Protein AF-0000000079758401 (afdb_homodimer)

Structure (mmCIF, N/CA/C/O backbone):
data_AF-0000000079758401-model_v1
#
loop_
_entity.id
_entity.type
_entity.pdbx_description
1 polymer 'Uncharacterized protein'
#
loop_
_atom_site.group_PDB
_atom_site.id
_atom_site.type_symbol
_atom_site.label_atom_id
_atom_site.label_alt_id
_atom_site.label_comp_id
_atom_site.label_asym_id
_atom_site.label_entity_id
_atom_site.label_seq_id
_atom_site.pdbx_PDB_ins_code
_atom_site.Cartn_x
_atom_site.Cartn_y
_atom_site.Cartn_z
_atom_site.occupancy
_atom_site.B_iso_or_equiv
_atom_site.auth_seq_id
_atom_site.auth_comp_id
_atom_site.auth_asym_id
_atom_site.auth_atom_id
_atom_site.pdbx_PDB_model_num
ATOM 1 N N . MET A 1 1 ? -36.562 -10.758 30.516 1 24.5 1 MET A N 1
ATOM 2 C CA . MET A 1 1 ? -36.188 -9.68 29.594 1 24.5 1 MET A CA 1
ATOM 3 C C . MET A 1 1 ? -34.719 -9.781 29.203 1 24.5 1 MET A C 1
ATOM 5 O O . MET A 1 1 ? -33.844 -9.688 30.047 1 24.5 1 MET A O 1
ATOM 9 N N . ALA A 1 2 ? -34.406 -10.742 28.25 1 34.47 2 ALA A N 1
ATOM 10 C CA . ALA A 1 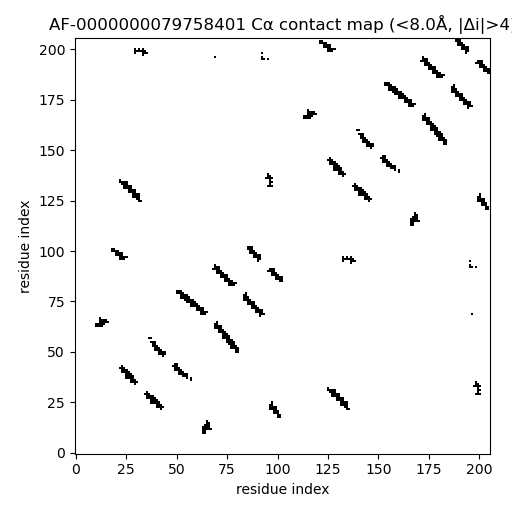2 ? -33.062 -11.078 27.781 1 34.47 2 ALA A CA 1
ATOM 11 C C . ALA A 1 2 ? -32.375 -9.859 27.172 1 34.47 2 ALA A C 1
ATOM 13 O O . ALA A 1 2 ? -32.875 -9.258 26.234 1 34.47 2 ALA A O 1
ATOM 14 N N . PHE A 1 3 ? -31.812 -8.977 28 1 30.03 3 PHE A N 1
ATOM 15 C CA . PHE A 1 3 ? -31.047 -7.832 27.531 1 30.03 3 PHE A CA 1
ATOM 16 C C . PHE A 1 3 ? -29.953 -8.273 26.562 1 30.03 3 PHE A C 1
ATOM 18 O O . PHE A 1 3 ? -29.188 -9.188 26.859 1 30.03 3 PHE A O 1
ATOM 25 N N . GLY A 1 4 ? -30.25 -8.484 25.281 1 31.89 4 GLY A N 1
ATOM 26 C CA . GLY A 1 4 ? -29.281 -8.648 24.203 1 31.89 4 GLY A CA 1
ATOM 27 C C . GLY A 1 4 ? -28.188 -7.602 24.234 1 31.89 4 GLY A C 1
ATOM 28 O O . GLY A 1 4 ? -28.438 -6.414 24.047 1 31.89 4 GLY A O 1
ATOM 29 N N . VAL A 1 5 ? -27.375 -7.633 25.203 1 35 5 VAL A N 1
ATOM 30 C CA . VAL A 1 5 ? -26.188 -6.801 25.078 1 35 5 VAL A CA 1
ATOM 31 C C . VAL A 1 5 ? -25.656 -6.855 23.656 1 35 5 VAL A C 1
ATOM 33 O O . VAL A 1 5 ? -25.312 -7.93 23.141 1 35 5 VAL A O 1
ATOM 36 N N . GLY A 1 6 ? -26.266 -6.16 22.766 1 35.69 6 GLY A N 1
ATOM 37 C CA . GLY A 1 6 ? -25.672 -5.996 21.453 1 35.69 6 GLY A CA 1
ATOM 38 C C . GLY A 1 6 ? -24.156 -5.82 21.484 1 35.69 6 GLY A C 1
ATOM 39 O O . GLY A 1 6 ? -23.656 -4.938 22.188 1 35.69 6 GLY A O 1
ATOM 40 N N . VAL A 1 7 ? -23.422 -6.852 21.719 1 36.19 7 VAL A N 1
ATOM 41 C CA . VAL A 1 7 ? -22 -6.684 21.422 1 36.19 7 VAL A CA 1
ATOM 42 C C . VAL A 1 7 ? -21.812 -5.754 20.234 1 36.19 7 VAL A C 1
ATOM 44 O O . VAL A 1 7 ? -22.188 -6.105 19.109 1 36.19 7 VAL A O 1
ATOM 47 N N . ASN A 1 8 ? -22.125 -4.504 20.203 1 38.03 8 ASN A N 1
ATOM 48 C CA . ASN A 1 8 ? -21.719 -3.547 19.188 1 38.03 8 ASN A CA 1
ATOM 49 C C . ASN A 1 8 ? -20.281 -3.764 18.734 1 38.03 8 ASN A C 1
ATOM 51 O O . ASN A 1 8 ? -19.344 -3.422 19.469 1 38.03 8 ASN A O 1
ATOM 55 N N . THR A 1 9 ? -19.812 -4.801 18.406 1 43.19 9 THR A N 1
ATOM 56 C CA . THR A 1 9 ? -18.516 -4.984 17.75 1 43.19 9 THR A CA 1
ATOM 57 C C . THR A 1 9 ? -18.25 -3.861 16.75 1 43.19 9 THR A C 1
ATOM 59 O O . THR A 1 9 ? -18.219 -4.094 15.539 1 43.19 9 THR A O 1
ATOM 62 N N . GLY A 1 10 ? -19.078 -2.795 16.797 1 47.72 10 GLY A N 1
ATOM 63 C CA . GLY A 1 10 ? -18.844 -1.726 15.844 1 47.72 10 GLY A CA 1
ATOM 64 C C . GLY A 1 10 ? -17.359 -1.4 15.672 1 47.72 10 GLY A C 1
ATOM 65 O O . GLY A 1 10 ? -16.625 -1.295 16.656 1 47.72 10 GLY A O 1
ATOM 66 N N . LYS A 1 11 ? -16.812 -1.867 14.594 1 62.38 11 LYS A N 1
ATOM 67 C CA . LYS A 1 11 ? -15.461 -1.408 14.273 1 62.38 11 LYS A CA 1
ATOM 68 C C . LYS A 1 11 ? -15.227 0.006 14.797 1 62.38 11 LYS A C 1
ATOM 70 O O . LYS A 1 11 ? -16.141 0.836 14.789 1 62.38 11 LYS A O 1
ATOM 75 N N . ALA A 1 12 ? -14.391 0.251 15.75 1 77.06 12 ALA A N 1
ATOM 76 C CA . ALA A 1 12 ? -14.008 1.565 16.266 1 77.06 12 ALA A CA 1
ATOM 77 C C . ALA A 1 12 ? -14.047 2.617 15.156 1 77.06 12 ALA A C 1
ATOM 79 O O . ALA A 1 12 ? -13.688 2.334 14.016 1 77.06 12 ALA A O 1
ATOM 80 N N . ASP A 1 13 ? -14.859 3.654 15.367 1 89.44 13 ASP A N 1
ATOM 81 C CA . ASP A 1 13 ? -14.898 4.789 14.445 1 89.44 13 ASP A CA 1
ATOM 82 C C . ASP A 1 13 ? -14.234 6.02 15.062 1 89.44 13 ASP A C 1
ATOM 84 O O . ASP A 1 13 ? -14.625 6.457 16.156 1 89.44 13 ASP A O 1
ATOM 88 N N . GLY A 1 14 ? -13.188 6.539 14.492 1 91.12 14 GLY A N 1
ATOM 89 C CA . GLY A 1 14 ? -12.398 7.672 14.961 1 91.12 14 GLY A CA 1
ATOM 90 C C . GLY A 1 14 ? -13.078 9.008 14.719 1 91.12 14 GLY A C 1
ATOM 91 O O . GLY A 1 14 ? -12.578 10.047 15.148 1 91.12 14 GLY A O 1
ATOM 92 N N . GLY A 1 15 ? -14.211 8.961 14 1 93.19 15 GLY A N 1
ATOM 93 C CA . GLY A 1 15 ? -14.922 10.195 13.711 1 93.19 15 GLY A CA 1
ATOM 94 C C . GLY A 1 15 ? -14.234 11.055 12.672 1 93.19 15 GLY A C 1
ATOM 95 O O . GLY A 1 15 ? -13.633 10.539 11.727 1 93.19 15 GLY A O 1
ATOM 96 N N . LYS A 1 16 ? -14.508 12.352 12.789 1 92.31 16 LYS A N 1
ATOM 97 C CA . LYS A 1 16 ? -13.922 13.289 11.836 1 92.31 16 LYS A CA 1
ATOM 98 C C . LYS A 1 16 ? -12.438 13.5 12.102 1 92.31 16 LYS A C 1
ATOM 100 O O . LYS A 1 16 ? -12.023 13.68 13.25 1 92.31 16 LYS A O 1
ATOM 105 N N . ILE A 1 17 ? -11.688 13.438 11.102 1 93.19 17 ILE A N 1
ATOM 106 C CA . ILE A 1 17 ? -10.266 13.734 11.219 1 93.19 17 ILE A CA 1
ATOM 107 C C . ILE A 1 17 ? -10.055 15.234 11.352 1 93.19 17 ILE A C 1
ATOM 109 O O . ILE A 1 17 ? -10.531 16.016 10.523 1 93.19 17 ILE A O 1
ATOM 113 N N . LYS A 1 18 ? -9.352 15.516 12.398 1 93.25 18 LYS A N 1
ATOM 114 C CA . LYS A 1 18 ? -9.062 16.938 12.594 1 93.25 18 LYS A CA 1
ATOM 115 C C . LYS A 1 18 ? -7.891 17.391 11.727 1 93.25 18 LYS A C 1
ATOM 117 O O . LYS A 1 18 ? -6.879 16.688 11.633 1 93.25 18 LYS A O 1
ATOM 122 N N . GLY A 1 19 ? -8.078 18.547 11 1 93.31 19 GLY A N 1
ATOM 123 C CA . GLY A 1 19 ? -7.016 19.094 10.172 1 93.31 19 GLY A CA 1
ATOM 124 C C . GLY A 1 19 ? -7.238 18.891 8.688 1 93.31 19 GLY A C 1
ATOM 125 O O . GLY A 1 19 ? -8.062 18.062 8.289 1 93.31 19 GLY A O 1
ATOM 126 N N . ARG A 1 20 ? -6.566 19.672 7.93 1 93.88 20 ARG A N 1
ATOM 127 C CA . ARG A 1 20 ? -6.672 19.562 6.477 1 93.88 20 ARG A CA 1
ATOM 128 C C . ARG A 1 20 ? -5.855 18.391 5.953 1 93.88 20 ARG A C 1
ATOM 130 O O . ARG A 1 20 ? -4.66 18.281 6.234 1 93.88 20 ARG A O 1
ATOM 137 N N . GLN A 1 21 ? -6.504 17.578 5.191 1 95.94 21 GLN A N 1
ATOM 138 C CA . GLN A 1 21 ? -5.82 16.438 4.59 1 95.94 21 GLN A CA 1
ATOM 139 C C . GLN A 1 21 ? -5.309 16.781 3.191 1 95.94 21 GLN A C 1
ATOM 141 O O . GLN A 1 21 ? -6.031 17.375 2.389 1 95.94 21 GLN A O 1
ATOM 146 N N . GLU A 1 22 ? -4.125 16.438 2.973 1 97.19 22 GLU A N 1
ATOM 147 C CA . GLU A 1 22 ? -3.531 16.641 1.654 1 97.19 22 GLU A CA 1
ATOM 148 C C . GLU A 1 22 ? -3.082 15.312 1.043 1 97.19 22 GLU A C 1
ATOM 150 O O . GLU A 1 22 ? -2.395 14.523 1.695 1 97.19 22 GLU A O 1
ATOM 155 N N . ALA A 1 23 ? -3.508 15.141 -0.241 1 97.69 23 ALA A N 1
ATOM 156 C CA . ALA A 1 23 ? -3.076 13.93 -0.938 1 97.69 23 ALA A CA 1
ATOM 157 C C . ALA A 1 23 ? -1.568 13.938 -1.17 1 97.69 23 ALA A C 1
ATOM 159 O O . ALA A 1 23 ? -1 14.961 -1.559 1 97.69 23 ALA A O 1
ATOM 160 N N . VAL A 1 24 ? -0.941 12.82 -0.973 1 98.62 24 VAL A N 1
ATOM 161 C CA . VAL A 1 24 ? 0.505 12.727 -1.147 1 98.62 24 VAL A CA 1
ATOM 162 C C . VAL A 1 24 ? 0.858 11.414 -1.845 1 98.62 24 VAL A C 1
ATOM 164 O O . VAL A 1 24 ? 0.05 10.484 -1.877 1 98.62 24 VAL A O 1
ATOM 167 N N . ALA A 1 25 ? 2.018 11.406 -2.49 1 98.69 25 ALA A N 1
ATOM 168 C CA . ALA A 1 25 ? 2.605 10.148 -2.943 1 98.69 25 ALA A CA 1
ATOM 169 C C . ALA A 1 25 ? 3.42 9.492 -1.83 1 98.69 25 ALA A C 1
ATOM 171 O O . ALA A 1 25 ? 4.031 10.18 -1.011 1 98.69 25 ALA A O 1
ATOM 172 N N . CYS A 1 26 ? 3.42 8.234 -1.812 1 98.81 26 CYS A N 1
ATOM 173 C CA . CYS A 1 26 ? 4.066 7.551 -0.697 1 98.81 26 CYS A CA 1
ATOM 174 C C . CYS A 1 26 ? 4.664 6.223 -1.144 1 98.81 26 CYS A C 1
ATOM 176 O O . CYS A 1 26 ? 3.988 5.422 -1.791 1 98.81 26 CYS A O 1
ATOM 178 N N . GLY A 1 27 ? 5.957 6.066 -0.906 1 98.44 27 GLY A N 1
ATOM 179 C CA . GLY A 1 27 ? 6.57 4.75 -0.966 1 98.44 27 GLY A CA 1
ATOM 180 C C . GLY A 1 27 ? 6.398 3.951 0.312 1 98.44 27 GLY A C 1
ATOM 181 O O . GLY A 1 27 ? 6.688 4.449 1.403 1 98.44 27 GLY A O 1
ATOM 182 N N . CYS A 1 28 ? 5.973 2.719 0.157 1 97.81 28 CYS A N 1
ATOM 183 C CA . CYS A 1 28 ? 5.684 1.894 1.326 1 97.81 28 CYS A CA 1
ATOM 184 C C . CYS A 1 28 ? 6.258 0.492 1.158 1 97.81 28 CYS A C 1
ATOM 186 O O . CYS A 1 28 ? 6.5 0.045 0.035 1 97.81 28 CYS A O 1
ATOM 188 N N . TRP A 1 29 ? 6.434 -0.072 2.312 1 98.06 29 TRP A N 1
ATOM 189 C CA . TRP A 1 29 ? 6.73 -1.499 2.395 1 98.06 29 TRP A CA 1
ATOM 190 C C . TRP A 1 29 ? 5.609 -2.246 3.111 1 98.06 29 TRP A C 1
ATOM 192 O O . TRP A 1 29 ? 5.227 -1.883 4.223 1 98.06 29 TRP A O 1
ATOM 202 N N . PHE A 1 30 ? 5.082 -3.236 2.451 1 97.75 30 PHE A N 1
ATOM 203 C CA . PHE A 1 30 ? 4.113 -4.156 3.037 1 97.75 30 PHE A CA 1
ATOM 204 C C . PHE A 1 30 ? 4.777 -5.48 3.396 1 97.75 30 PHE A C 1
ATOM 206 O O . PHE A 1 30 ? 5.336 -6.156 2.529 1 97.75 30 PHE A O 1
ATOM 213 N N . THR A 1 31 ? 4.625 -5.832 4.637 1 96.94 31 THR A N 1
ATOM 214 C CA . THR A 1 31 ? 5.156 -7.133 5.023 1 96.94 31 THR A CA 1
ATOM 215 C C . THR A 1 31 ? 4.199 -8.25 4.629 1 96.94 31 THR A C 1
ATOM 217 O O . THR A 1 31 ? 3.027 -8 4.344 1 96.94 31 THR A O 1
ATOM 220 N N . SER A 1 32 ? 4.68 -9.43 4.656 1 95.25 32 SER A N 1
ATOM 221 C CA . SER A 1 32 ? 3.838 -10.57 4.312 1 95.25 32 SER A CA 1
ATOM 222 C C . SER A 1 32 ? 2.725 -10.766 5.336 1 95.25 32 SER A C 1
ATOM 224 O O . SER A 1 32 ? 1.726 -11.438 5.059 1 95.25 32 SER A O 1
ATOM 226 N N . GLN A 1 33 ? 2.902 -10.18 6.477 1 91.5 33 GLN A N 1
ATOM 227 C CA . GLN A 1 33 ? 1.919 -10.336 7.543 1 91.5 33 GLN A CA 1
ATOM 228 C C . GLN A 1 33 ? 0.921 -9.188 7.547 1 91.5 33 GLN A C 1
ATOM 230 O O . GLN A 1 33 ? 0.046 -9.117 8.414 1 91.5 33 GLN A O 1
ATOM 235 N N . GLY A 1 34 ? 1.091 -8.289 6.703 1 89.12 34 GLY A N 1
ATOM 236 C CA . GLY A 1 34 ? 0.07 -7.262 6.562 1 89.12 34 GLY A CA 1
ATOM 237 C C . GLY A 1 34 ? 0.435 -5.961 7.25 1 89.12 34 GLY A C 1
ATOM 238 O O . GLY A 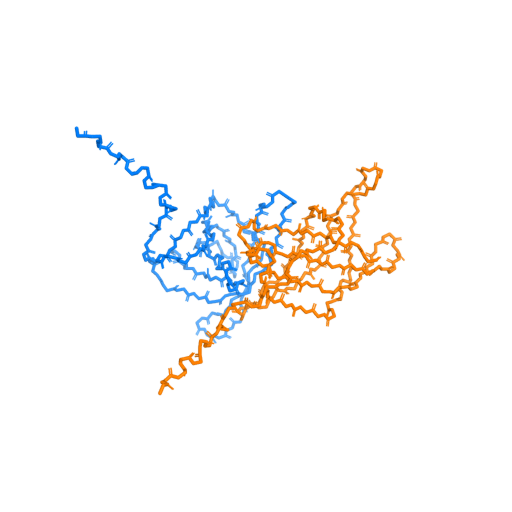1 34 ? -0.414 -5.082 7.418 1 89.12 34 GLY A O 1
ATOM 239 N N . ASN A 1 35 ? 1.733 -5.855 7.723 1 91 35 ASN A N 1
ATOM 240 C CA . ASN A 1 35 ? 2.193 -4.574 8.25 1 91 35 ASN A CA 1
ATOM 241 C C . ASN A 1 35 ? 2.635 -3.635 7.125 1 91 35 ASN A C 1
ATOM 243 O O . ASN A 1 35 ? 3.268 -4.066 6.164 1 91 35 ASN A O 1
ATOM 247 N N . THR A 1 36 ? 2.23 -2.42 7.242 1 94.44 36 THR A N 1
ATOM 248 C CA . THR A 1 36 ? 2.566 -1.388 6.27 1 94.44 36 THR A CA 1
ATOM 249 C C . THR A 1 36 ? 3.506 -0.353 6.883 1 94.44 36 THR A C 1
ATOM 251 O O . THR A 1 36 ? 3.232 0.183 7.957 1 94.44 36 THR A O 1
ATOM 254 N N . LEU A 1 37 ? 4.523 -0.07 6.184 1 96.06 37 LEU A N 1
ATOM 255 C CA . LEU A 1 37 ? 5.527 0.882 6.641 1 96.06 37 LEU A CA 1
ATOM 256 C C . LEU A 1 37 ? 5.777 1.96 5.59 1 96.06 37 LEU A C 1
ATOM 258 O O . LEU A 1 37 ? 6.445 1.711 4.586 1 96.06 37 LEU A O 1
ATOM 262 N N . PRO A 1 38 ? 5.238 3.127 5.883 1 98.25 38 PRO A N 1
ATOM 263 C CA . PRO A 1 38 ? 5.629 4.227 4.996 1 98.25 38 PRO A CA 1
ATOM 264 C C . PRO A 1 38 ? 7.129 4.508 5.027 1 98.25 38 PRO A C 1
ATOM 266 O O . PRO A 1 38 ? 7.734 4.523 6.102 1 98.25 38 PRO A O 1
ATOM 269 N N . LYS A 1 39 ? 7.695 4.746 3.865 1 98.12 39 LYS A N 1
ATOM 270 C CA . LYS A 1 39 ? 9.148 4.879 3.799 1 98.12 39 LYS A CA 1
ATOM 271 C C . LYS A 1 39 ? 9.547 6.262 3.293 1 98.12 39 LYS A C 1
ATOM 273 O O . LYS A 1 39 ? 10.586 6.797 3.688 1 98.12 39 LYS A O 1
ATOM 278 N N . TYR A 1 40 ? 8.797 6.797 2.389 1 98.75 40 TYR A N 1
ATOM 279 C CA . TYR A 1 40 ? 9.109 8.062 1.726 1 98.75 40 TYR A CA 1
ATOM 280 C C . TYR A 1 40 ? 7.84 8.719 1.194 1 98.75 40 TYR A C 1
ATOM 282 O O . TYR A 1 40 ? 6.965 8.047 0.649 1 98.75 40 TYR A O 1
ATOM 290 N N . ILE A 1 41 ? 7.773 10.062 1.352 1 98.81 41 ILE A N 1
ATOM 291 C CA . ILE A 1 41 ? 6.59 10.797 0.91 1 98.81 41 ILE A CA 1
ATOM 292 C C . ILE A 1 41 ? 7.008 11.953 0.01 1 98.81 41 ILE A C 1
ATOM 294 O O . ILE A 1 41 ? 7.996 12.641 0.285 1 98.81 41 ILE A O 1
ATOM 298 N N . LYS A 1 42 ? 6.289 12.141 -1.037 1 98.69 42 LYS A N 1
ATOM 299 C CA . LYS A 1 42 ? 6.367 13.367 -1.829 1 98.69 42 LYS A CA 1
ATOM 300 C C . LYS A 1 42 ? 5.086 14.188 -1.699 1 98.69 42 LYS A C 1
ATOM 302 O O . LYS A 1 42 ? 3.984 13.641 -1.811 1 98.69 42 LYS A O 1
ATOM 307 N N . TYR A 1 43 ? 5.293 15.414 -1.465 1 98.25 43 TYR A N 1
ATOM 308 C CA . TYR A 1 43 ? 4.152 16.312 -1.324 1 98.25 43 TYR A CA 1
ATOM 309 C C . TYR A 1 43 ? 4.418 17.641 -2.025 1 98.25 43 TYR A C 1
ATOM 311 O O . TYR A 1 43 ? 5.566 17.953 -2.355 1 98.25 43 TYR A O 1
ATOM 319 N N . GLN A 1 44 ? 3.314 18.25 -2.295 1 96.75 44 GLN A N 1
ATOM 320 C CA . GLN A 1 44 ? 3.422 19.609 -2.834 1 96.75 44 GLN A CA 1
ATOM 321 C C . GLN A 1 44 ? 3.295 20.641 -1.728 1 96.75 44 GLN A C 1
ATOM 323 O O . GLN A 1 44 ? 2.291 20.688 -1.014 1 96.75 44 GLN A O 1
ATOM 328 N N . ASP A 1 45 ? 4.316 21.531 -1.672 1 93.56 45 ASP A N 1
ATOM 329 C CA . ASP A 1 45 ? 4.254 22.531 -0.612 1 93.56 45 ASP A CA 1
ATOM 330 C C . ASP A 1 45 ? 3.42 23.734 -1.045 1 93.56 45 ASP A C 1
ATOM 332 O O . ASP A 1 45 ? 2.805 23.719 -2.113 1 93.56 45 ASP A O 1
ATOM 336 N N . GLU A 1 46 ? 3.332 24.734 -0.194 1 90.75 46 GLU A N 1
ATOM 337 C CA . GLU A 1 46 ? 2.469 25.891 -0.393 1 90.75 46 GLU A CA 1
ATOM 338 C C . GLU A 1 46 ? 2.877 26.672 -1.636 1 90.75 46 GLU A C 1
ATOM 340 O O . GLU A 1 46 ? 2.049 27.359 -2.248 1 90.75 46 GLU A O 1
ATOM 345 N N . GLU A 1 47 ? 4.094 26.594 -2.043 1 94.12 47 GLU A N 1
ATOM 346 C CA . GLU A 1 47 ? 4.59 27.312 -3.213 1 94.12 47 GLU A CA 1
ATOM 347 C C . GLU A 1 47 ? 4.457 26.469 -4.477 1 94.12 47 GLU A C 1
ATOM 349 O O . GLU A 1 47 ? 4.891 26.891 -5.555 1 94.12 47 GLU A O 1
ATOM 354 N N . GLY A 1 48 ? 3.965 25.344 -4.355 1 93.62 48 GLY A N 1
ATOM 355 C CA . GLY A 1 48 ? 3.76 24.469 -5.504 1 93.62 48 GLY A CA 1
ATOM 356 C C . GLY A 1 48 ? 4.957 23.594 -5.809 1 93.62 48 GLY A C 1
ATOM 357 O O . GLY A 1 48 ? 4.98 22.891 -6.824 1 93.62 48 GLY A O 1
ATOM 358 N N . MET A 1 49 ? 5.914 23.578 -4.941 1 96.31 49 MET A N 1
ATOM 359 C CA . MET A 1 49 ? 7.113 22.781 -5.152 1 96.31 49 MET A CA 1
ATOM 360 C C . MET A 1 49 ? 6.934 21.375 -4.566 1 96.31 49 MET A C 1
ATOM 362 O O . MET A 1 49 ? 6.383 21.219 -3.475 1 96.31 49 MET A O 1
ATOM 366 N N . ILE A 1 50 ? 7.418 20.422 -5.25 1 97.38 50 ILE A N 1
ATOM 367 C CA . ILE A 1 50 ? 7.395 19.047 -4.758 1 97.38 50 ILE A CA 1
ATOM 368 C C . ILE A 1 50 ? 8.523 18.844 -3.754 1 97.38 50 ILE A C 1
ATOM 370 O O . ILE A 1 50 ? 9.688 19.141 -4.043 1 97.38 50 ILE A O 1
ATOM 374 N N . ARG A 1 51 ? 8.156 18.391 -2.566 1 98 51 ARG A N 1
ATOM 375 C CA . ARG A 1 51 ? 9.102 18.109 -1.49 1 98 51 ARG A CA 1
ATOM 376 C C . A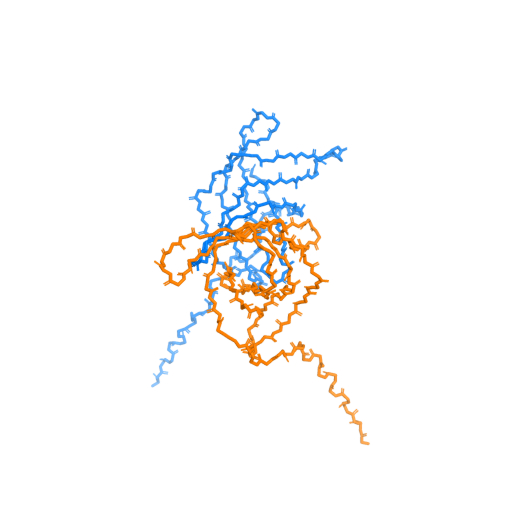RG A 1 51 ? 9.008 16.656 -1.046 1 98 51 ARG A C 1
ATOM 378 O O . ARG A 1 51 ? 8.016 15.977 -1.317 1 98 51 ARG A O 1
ATOM 385 N N . GLY A 1 52 ? 10.094 16.234 -0.404 1 98.56 52 GLY A N 1
ATOM 386 C CA . GLY A 1 52 ? 10.141 14.875 0.104 1 98.56 52 GLY A CA 1
ATOM 387 C C . GLY A 1 52 ? 10.234 14.805 1.616 1 98.56 52 GLY A C 1
ATOM 388 O O . GLY A 1 52 ? 10.844 15.68 2.246 1 98.56 52 GLY A O 1
ATOM 389 N N . ILE A 1 53 ? 9.617 13.82 2.184 1 98.69 53 ILE A N 1
ATOM 390 C CA . ILE A 1 53 ? 9.82 13.469 3.586 1 98.69 53 ILE A CA 1
ATOM 391 C C . ILE A 1 53 ? 10.547 12.133 3.682 1 98.69 53 ILE A C 1
ATOM 393 O O . ILE A 1 53 ? 10.078 11.125 3.145 1 98.69 53 ILE A O 1
ATOM 397 N N . SER A 1 54 ? 11.656 12.148 4.316 1 98.5 54 SER A N 1
ATOM 398 C CA . SER A 1 54 ? 12.461 10.953 4.5 1 98.5 54 SER A CA 1
ATOM 399 C C . SER A 1 54 ? 12.656 10.633 5.98 1 98.5 54 SER A C 1
ATOM 401 O O . SER A 1 54 ? 12.125 11.336 6.844 1 98.5 54 SER A O 1
ATOM 403 N N . ASP A 1 55 ? 13.352 9.477 6.258 1 98.44 55 ASP A N 1
ATOM 404 C CA . ASP A 1 55 ? 13.656 9.062 7.621 1 98.44 55 ASP A CA 1
ATOM 405 C C . ASP A 1 55 ? 12.391 9.023 8.477 1 98.44 55 ASP A C 1
ATOM 407 O O . ASP A 1 55 ? 12.367 9.578 9.578 1 98.44 55 ASP A O 1
ATOM 411 N N . ILE A 1 56 ? 11.414 8.469 7.918 1 98.62 56 ILE A N 1
ATOM 412 C CA . ILE A 1 56 ? 10.117 8.422 8.586 1 98.62 56 ILE A CA 1
ATOM 413 C C . ILE A 1 56 ? 10.156 7.41 9.727 1 98.62 56 ILE A C 1
ATOM 415 O O . ILE A 1 56 ? 10.57 6.262 9.531 1 98.62 56 ILE A O 1
ATOM 419 N N . GLU A 1 57 ? 9.805 7.844 10.82 1 98.31 57 GLU A N 1
ATOM 420 C CA . GLU A 1 57 ? 9.602 7.016 12.008 1 98.31 57 GLU A CA 1
ATOM 421 C C . GLU A 1 57 ? 8.125 6.949 12.383 1 98.31 57 GLU A C 1
ATOM 423 O O . GLU A 1 57 ? 7.508 7.973 12.703 1 98.31 57 GLU A O 1
ATOM 428 N N . VAL A 1 58 ? 7.594 5.77 12.344 1 98 58 VAL A N 1
ATOM 429 C CA . VAL A 1 58 ? 6.211 5.574 12.766 1 98 58 VAL A CA 1
ATOM 430 C C . VAL A 1 58 ? 6.156 5.359 14.273 1 98 58 VAL A C 1
ATOM 432 O O . VAL A 1 58 ? 6.668 4.359 14.789 1 98 58 VAL A O 1
ATOM 435 N N . LEU A 1 59 ? 5.527 6.25 14.914 1 97.31 59 LEU A N 1
ATOM 436 C CA . LEU A 1 59 ? 5.41 6.16 16.359 1 97.31 59 LEU A CA 1
ATOM 437 C C . LEU A 1 59 ? 4.305 5.188 16.766 1 97.31 59 LEU A C 1
ATOM 439 O O . LEU A 1 59 ? 4.457 4.438 17.734 1 97.31 59 LEU A O 1
ATOM 443 N N . TYR A 1 60 ? 3.23 5.309 16.094 1 95.62 60 TYR A N 1
ATOM 444 C CA . TYR A 1 60 ? 2.107 4.398 16.281 1 95.62 60 TYR A CA 1
ATOM 445 C C . TYR A 1 60 ? 1.249 4.324 15.016 1 95.62 60 TYR A C 1
ATOM 447 O O . TYR A 1 60 ? 1.261 5.246 14.195 1 95.62 60 TYR A O 1
ATOM 455 N N . SER A 1 61 ? 0.658 3.178 14.875 1 95.75 61 SER A N 1
ATOM 456 C CA . SER A 1 61 ? -0.294 3.01 13.789 1 95.75 61 SER A CA 1
ATOM 457 C C . SER A 1 61 ? -1.537 2.256 14.25 1 95.75 61 SER A C 1
ATOM 459 O O . SER A 1 61 ? -1.462 1.411 15.141 1 95.75 61 SER A O 1
ATOM 461 N N . GLN A 1 62 ? -2.648 2.602 13.625 1 94.12 62 GLN A N 1
ATOM 462 C CA . GLN A 1 62 ? -3.91 1.947 13.961 1 94.12 62 GLN A CA 1
ATOM 463 C C . GLN A 1 62 ? -4.852 1.915 12.758 1 94.12 62 GLN A C 1
ATOM 465 O O . GLN A 1 62 ? -5.008 2.918 12.062 1 94.12 62 GLN A O 1
ATOM 470 N N . LYS A 1 63 ? -5.414 0.762 12.648 1 93.44 63 LYS A N 1
ATOM 471 C CA . LYS A 1 63 ? -6.477 0.64 11.656 1 93.44 63 LYS A CA 1
ATOM 472 C C . LYS A 1 63 ? -7.84 0.956 12.266 1 93.44 63 LYS A C 1
ATOM 474 O O . LYS A 1 63 ? -8.188 0.428 13.32 1 93.44 63 LYS A O 1
ATOM 479 N N . GLN A 1 64 ? -8.586 1.881 11.656 1 92.69 64 GLN A N 1
ATOM 480 C CA . GLN A 1 64 ? -9.93 2.186 12.133 1 92.69 64 GLN A CA 1
ATOM 481 C C . GLN A 1 64 ? -10.742 2.908 11.062 1 92.69 64 GLN A C 1
ATOM 483 O O . GLN A 1 64 ? -10.203 3.322 10.039 1 92.69 64 GLN A O 1
ATOM 488 N N . ASN A 1 65 ? -12.031 2.941 11.312 1 94.12 65 ASN A N 1
ATOM 489 C CA . ASN A 1 65 ? -12.898 3.738 10.453 1 94.12 65 ASN A CA 1
ATOM 490 C C . ASN A 1 65 ? -12.93 5.199 10.891 1 94.12 65 ASN A C 1
ATOM 492 O O . ASN A 1 65 ? -12.93 5.496 12.086 1 94.12 65 ASN A O 1
ATOM 496 N N . TYR A 1 66 ? -12.945 6.027 9.914 1 94.62 66 TYR A N 1
ATOM 497 C CA . TYR A 1 66 ? -13.25 7.445 10.094 1 94.62 66 TYR A CA 1
ATOM 498 C C . TYR A 1 66 ? -14.477 7.848 9.281 1 94.62 66 TYR A C 1
ATOM 500 O O . TYR A 1 66 ? -14.453 7.812 8.055 1 94.62 66 TYR A O 1
ATOM 508 N N . CYS A 1 67 ? -15.539 8.164 10.031 1 94.75 67 CYS A N 1
ATOM 509 C CA . CYS A 1 67 ? -16.812 8.461 9.367 1 94.75 67 CYS A CA 1
ATOM 510 C C . CYS A 1 67 ? -17.219 7.312 8.453 1 94.75 67 CYS A C 1
ATOM 512 O O . CYS A 1 67 ? -17.609 7.539 7.309 1 94.75 67 CYS A O 1
ATOM 514 N N . GLY A 1 68 ? -16.906 6.133 8.875 1 91.31 68 GLY A N 1
ATOM 515 C CA . GLY A 1 68 ? -17.312 4.941 8.148 1 91.31 68 GLY A CA 1
ATOM 516 C C . GLY A 1 68 ? -16.297 4.504 7.109 1 91.31 68 GLY A C 1
ATOM 517 O O . GLY A 1 68 ? -16.469 3.467 6.465 1 91.31 68 GLY A O 1
ATOM 518 N N . ILE A 1 69 ? -15.328 5.301 6.871 1 93.31 69 ILE A N 1
ATOM 519 C CA . ILE A 1 69 ? -14.336 5 5.844 1 93.31 69 ILE A CA 1
ATOM 520 C C . ILE A 1 69 ? -13.148 4.273 6.477 1 93.31 69 ILE A C 1
ATOM 522 O O . ILE A 1 69 ? -12.547 4.77 7.434 1 93.31 69 ILE A O 1
ATOM 526 N N . PRO A 1 70 ? -12.797 3.094 5.996 1 94 70 PRO A N 1
ATOM 527 C CA . PRO A 1 70 ? -11.656 2.363 6.555 1 94 70 PRO A CA 1
ATOM 528 C C . PRO A 1 70 ? -10.312 3.002 6.199 1 94 70 PRO A C 1
ATOM 530 O O . PRO A 1 70 ? -10.07 3.326 5.035 1 94 70 PRO A O 1
ATOM 533 N N . MET A 1 71 ? -9.477 3.227 7.211 1 95.81 71 MET A N 1
ATOM 534 C CA . MET A 1 71 ? -8.156 3.82 7.035 1 95.81 71 MET A CA 1
ATOM 535 C C . MET A 1 71 ? -7.156 3.232 8.023 1 95.81 71 MET A C 1
ATOM 537 O O . MET A 1 71 ? -7.551 2.654 9.039 1 95.81 71 MET A O 1
ATOM 541 N N . VAL A 1 72 ? -5.941 3.283 7.668 1 96.62 72 VAL A N 1
ATOM 542 C CA . VAL A 1 72 ? -4.859 3.111 8.633 1 96.62 72 VAL A CA 1
ATOM 543 C C . VAL A 1 72 ? -4.23 4.469 8.945 1 96.62 72 VAL A C 1
ATOM 545 O O . VAL A 1 72 ? -3.875 5.223 8.039 1 96.62 72 VAL A O 1
ATOM 548 N N . GLU A 1 73 ? -4.164 4.746 10.219 1 97.5 73 GLU A N 1
ATOM 549 C CA . GLU A 1 73 ? -3.504 5.969 10.672 1 97.5 73 GLU A CA 1
ATOM 550 C C . GLU A 1 73 ? -2.08 5.684 11.141 1 97.5 73 GLU A C 1
ATOM 552 O O . GLU A 1 73 ? -1.839 4.703 11.844 1 97.5 73 GLU A O 1
ATOM 557 N N . TYR A 1 74 ? -1.229 6.578 10.727 1 97.81 74 TYR A N 1
ATOM 558 C CA . TYR A 1 74 ? 0.153 6.555 11.195 1 97.81 74 TYR A CA 1
ATOM 559 C C . TYR A 1 74 ? 0.531 7.887 11.836 1 97.81 74 TYR A C 1
ATOM 561 O O . TYR A 1 74 ? 0.427 8.938 11.203 1 97.81 74 TYR A O 1
ATOM 569 N N . VAL A 1 75 ? 0.925 7.82 13.07 1 98.12 75 VAL A N 1
ATOM 570 C CA . VAL A 1 75 ? 1.563 8.977 13.695 1 98.12 75 VAL A CA 1
ATOM 571 C C . VAL A 1 75 ? 3.076 8.906 13.492 1 98.12 75 VAL A C 1
ATOM 573 O O . VAL A 1 75 ? 3.715 7.93 13.898 1 98.12 75 VAL A O 1
ATOM 576 N N . CYS A 1 76 ? 3.557 9.992 12.867 1 98.5 76 CYS A N 1
ATOM 577 C CA . CYS A 1 76 ? 4.91 9.828 12.352 1 98.5 76 CYS A CA 1
ATOM 578 C C . CYS A 1 76 ? 5.766 11.047 12.68 1 98.5 76 CYS A C 1
ATOM 580 O O . CYS A 1 76 ? 5.25 12.156 12.812 1 98.5 76 CYS A O 1
ATOM 582 N N . HIS A 1 77 ? 7.039 10.758 12.758 1 98.69 77 HIS A N 1
ATOM 583 C CA . HIS A 1 77 ? 8.078 11.766 12.578 1 98.69 77 HIS A CA 1
ATOM 584 C C . HIS A 1 77 ? 8.836 11.539 11.266 1 98.69 77 HIS A C 1
ATOM 586 O O . HIS A 1 77 ? 8.906 10.414 10.766 1 98.69 77 HIS A O 1
ATOM 592 N N . GLY A 1 78 ? 9.398 12.664 10.711 1 98.5 78 GLY A N 1
ATOM 593 C CA . GLY A 1 78 ? 10.227 12.57 9.523 1 98.5 78 GLY A CA 1
ATOM 594 C C . GLY A 1 78 ? 11.133 13.773 9.328 1 98.5 78 GLY A C 1
ATOM 595 O O . GLY A 1 78 ? 11.297 14.586 10.234 1 98.5 78 GLY A O 1
ATOM 596 N N . VAL A 1 79 ? 11.805 13.781 8.203 1 98.69 79 VAL A N 1
ATOM 597 C CA . VAL A 1 79 ? 12.695 14.891 7.863 1 98.69 79 VAL A CA 1
ATOM 598 C C . VAL A 1 79 ? 12.312 15.453 6.496 1 98.69 79 VAL A C 1
ATOM 600 O O . VAL A 1 79 ? 12.156 14.703 5.531 1 98.69 79 VAL A O 1
ATOM 603 N N . THR A 1 80 ? 12.055 16.734 6.461 1 97.94 80 THR A N 1
ATOM 604 C CA . THR A 1 80 ? 11.82 17.422 5.199 1 97.94 80 THR A CA 1
ATOM 605 C C . THR A 1 80 ? 12.57 18.766 5.176 1 97.94 80 THR A C 1
ATOM 607 O O . THR A 1 80 ? 12.617 19.469 6.184 1 97.94 80 THR A O 1
ATOM 610 N N . GLN A 1 81 ? 13.164 18.969 4.094 1 96 81 GLN A N 1
ATOM 611 C CA . GLN A 1 81 ? 13.922 20.203 3.92 1 96 81 GLN A CA 1
ATOM 612 C C . GLN A 1 81 ? 14.922 20.391 5.059 1 96 81 GLN A C 1
ATOM 614 O O . GLN A 1 81 ? 15.055 21.5 5.59 1 96 81 GLN A O 1
ATOM 619 N N . GLY A 1 82 ? 15.484 19.281 5.512 1 95.69 82 GLY A N 1
ATOM 620 C CA . GLY A 1 82 ? 16.547 19.281 6.508 1 95.69 82 GLY A CA 1
ATOM 621 C C . GLY A 1 82 ? 16.031 19.469 7.922 1 95.69 82 GLY A C 1
ATOM 622 O O . GLY A 1 82 ? 16.828 19.562 8.867 1 95.69 82 GLY A O 1
ATOM 623 N N . MET A 1 83 ? 14.781 19.453 8.102 1 97.5 83 MET A N 1
ATOM 624 C CA . MET A 1 83 ? 14.211 19.672 9.422 1 97.5 83 MET A CA 1
ATOM 625 C C . MET A 1 83 ? 13.281 18.531 9.812 1 97.5 83 MET A C 1
ATOM 627 O O . MET A 1 83 ? 12.594 17.969 8.969 1 97.5 83 MET A O 1
ATOM 631 N N . ARG A 1 84 ? 13.258 18.297 11.109 1 98 84 ARG A N 1
ATOM 632 C CA . ARG A 1 84 ? 12.328 17.297 11.625 1 98 84 ARG A CA 1
ATOM 633 C C . ARG A 1 84 ? 10.898 17.828 11.609 1 98 84 ARG A C 1
ATOM 635 O O . ARG A 1 84 ? 10.656 19 11.883 1 98 84 ARG A O 1
ATOM 642 N N . CYS A 1 85 ? 10.031 16.969 11.312 1 97.81 85 CYS A N 1
ATOM 643 C CA . CYS A 1 85 ? 8.617 17.312 11.312 1 97.81 85 CYS A CA 1
ATOM 644 C C . CYS A 1 85 ? 7.766 16.188 11.883 1 97.81 85 CYS A C 1
ATOM 646 O O . CYS A 1 85 ? 8.227 15.047 11.977 1 97.81 85 CYS A O 1
ATOM 648 N N . SER A 1 86 ? 6.586 16.484 12.359 1 98.12 86 SER A N 1
ATOM 649 C CA . SER A 1 86 ? 5.57 15.547 12.836 1 98.12 86 SER A CA 1
ATOM 650 C C . SER A 1 86 ? 4.301 15.641 12 1 98.12 86 SER A C 1
ATOM 652 O O . SER A 1 86 ? 3.873 16.734 11.625 1 98.12 86 SER A O 1
ATOM 654 N N . PHE A 1 87 ? 3.773 14.578 11.742 1 98.31 87 PHE A N 1
ATOM 655 C CA . PHE A 1 87 ? 2.574 14.539 10.914 1 98.31 87 PHE A CA 1
ATOM 656 C C . PHE A 1 87 ? 1.794 13.25 11.148 1 98.31 87 PHE A C 1
ATOM 658 O O . PHE A 1 87 ? 2.309 12.312 11.758 1 98.31 87 PHE A O 1
ATOM 665 N N . ARG A 1 88 ? 0.558 13.203 10.75 1 98.38 88 ARG A N 1
ATOM 666 C CA . ARG A 1 88 ? -0.28 12.016 10.641 1 98.38 88 ARG A CA 1
ATOM 667 C C . ARG A 1 88 ? -0.513 11.633 9.188 1 98.38 88 ARG A C 1
ATOM 669 O O . ARG A 1 88 ? -0.77 12.5 8.344 1 98.38 88 ARG A O 1
ATOM 676 N N . LEU A 1 89 ? -0.314 10.438 8.984 1 98.31 89 LEU A N 1
ATOM 677 C CA . LEU A 1 89 ? -0.555 9.875 7.664 1 98.31 89 LEU A CA 1
ATOM 678 C C . LEU A 1 89 ? -1.751 8.93 7.684 1 98.31 89 LEU A C 1
ATOM 680 O O . LEU A 1 89 ? -1.892 8.117 8.609 1 98.31 89 LEU A O 1
ATOM 684 N N . PHE A 1 90 ? -2.617 9.109 6.711 1 97.62 90 PHE A N 1
ATOM 685 C CA . PHE A 1 90 ? -3.793 8.258 6.586 1 97.62 90 PHE A CA 1
ATOM 686 C C . PHE A 1 90 ? -3.77 7.492 5.27 1 97.62 90 PHE A C 1
ATOM 688 O O . PHE A 1 90 ? -3.658 8.086 4.199 1 97.62 90 PHE A O 1
ATOM 695 N N . PHE A 1 91 ? -3.826 6.234 5.41 1 97.25 91 PHE A N 1
ATOM 696 C CA . PHE A 1 91 ? -3.994 5.383 4.238 1 97.25 91 PHE A CA 1
ATOM 697 C C . PHE A 1 91 ? -5.461 5.027 4.035 1 97.25 91 PHE A C 1
ATOM 699 O O . PHE A 1 91 ? -6.031 4.25 4.805 1 97.25 91 PHE A O 1
ATOM 706 N N . HIS A 1 92 ? -6.027 5.641 3.016 1 96.38 92 HIS A N 1
ATOM 707 C CA . HIS A 1 92 ? -7.398 5.336 2.627 1 96.38 92 HIS A CA 1
ATOM 708 C C . HIS A 1 92 ? -7.473 4.035 1.833 1 96.38 92 HIS A C 1
ATOM 710 O O . HIS A 1 92 ? -7.164 4.016 0.639 1 96.38 92 HIS A O 1
ATOM 716 N N . LEU A 1 93 ? -7.93 3.006 2.48 1 93.88 93 LEU A N 1
ATOM 717 C CA . LEU A 1 93 ? -7.793 1.656 1.942 1 93.88 93 LEU A CA 1
ATOM 718 C C . LEU A 1 93 ? -8.555 1.519 0.626 1 93.88 93 LEU A C 1
ATOM 720 O O . LEU A 1 93 ? -8.008 1.022 -0.361 1 93.88 93 LEU A O 1
ATOM 724 N N . GLU A 1 94 ? -9.727 1.997 0.55 1 90.38 94 GLU A N 1
ATOM 725 C CA . GLU A 1 94 ? -10.562 1.787 -0.628 1 90.38 94 GLU A CA 1
ATOM 726 C C . GLU A 1 94 ? -10.055 2.594 -1.818 1 90.38 94 GLU A C 1
ATOM 728 O O . GLU A 1 94 ? -10.172 2.158 -2.965 1 90.38 94 GLU A O 1
ATOM 733 N N . GLU A 1 95 ? -9.43 3.691 -1.546 1 92.88 95 GLU A N 1
ATOM 734 C CA . GLU A 1 95 ? -8.922 4.551 -2.611 1 92.88 95 GLU A CA 1
ATOM 735 C C . GLU A 1 95 ? -7.441 4.301 -2.871 1 92.88 95 GLU A C 1
ATOM 737 O O . GLU A 1 95 ? -6.867 4.855 -3.811 1 92.88 95 GLU A O 1
ATOM 742 N N . CYS A 1 96 ? -6.844 3.541 -2.074 1 94.62 96 CYS A N 1
ATOM 743 C CA . CYS A 1 96 ? -5.406 3.303 -2.137 1 94.62 96 CYS A CA 1
ATOM 744 C C . CYS A 1 96 ? -4.641 4.617 -2.203 1 94.62 96 CYS A C 1
ATOM 746 O O . CYS A 1 96 ? -3.762 4.785 -3.053 1 94.62 96 CYS A O 1
ATOM 748 N N . ALA A 1 97 ? -5.012 5.477 -1.317 1 96.25 97 ALA A N 1
ATOM 749 C CA . ALA A 1 97 ? -4.43 6.816 -1.331 1 96.25 97 ALA A CA 1
ATOM 750 C C . ALA A 1 97 ? -3.977 7.23 0.065 1 96.25 97 ALA A C 1
ATOM 752 O O . ALA A 1 97 ? -4.652 6.945 1.056 1 96.25 97 ALA A O 1
ATOM 753 N N . PHE A 1 98 ? -2.852 7.914 0.031 1 97.94 98 PHE A N 1
ATOM 754 C CA . PHE A 1 98 ? -2.348 8.484 1.276 1 97.94 98 PHE A CA 1
ATOM 755 C C . PHE A 1 98 ? -2.693 9.961 1.377 1 97.94 98 PHE A C 1
ATOM 757 O O . PHE A 1 98 ? -2.639 10.688 0.382 1 97.94 98 PHE A O 1
ATOM 764 N N . LYS A 1 99 ? -3.057 10.328 2.553 1 98.25 99 LYS A N 1
ATOM 765 C CA . LYS A 1 99 ? -3.248 11.734 2.877 1 98.25 99 LYS A CA 1
ATOM 766 C C . LYS A 1 99 ? -2.494 12.117 4.148 1 98.25 99 LYS A C 1
ATOM 768 O O . LYS A 1 99 ? -2.393 11.312 5.078 1 98.25 99 LYS A O 1
ATOM 773 N N . ILE A 1 100 ? -2.025 13.32 4.176 1 98.5 100 ILE A N 1
ATOM 774 C CA . ILE A 1 100 ? -1.205 13.766 5.297 1 98.5 100 ILE A CA 1
ATOM 775 C C . ILE A 1 100 ? -1.915 14.906 6.031 1 98.5 100 ILE A C 1
ATOM 777 O O . ILE A 1 100 ? -2.625 15.703 5.418 1 98.5 100 ILE A O 1
ATOM 781 N N . VAL A 1 101 ? -1.808 14.898 7.316 1 98 101 VAL A N 1
ATOM 782 C CA . VAL A 1 101 ? -2.213 15.992 8.188 1 98 101 VAL A CA 1
ATOM 783 C C . VAL A 1 101 ? -1.024 16.438 9.039 1 98 101 VAL A C 1
ATOM 785 O O . VAL A 1 101 ? -0.466 15.656 9.805 1 98 101 VAL A O 1
ATOM 788 N N . TRP A 1 102 ? -0.698 17.641 8.844 1 96.19 102 TRP A N 1
ATOM 789 C CA . TRP A 1 102 ? 0.44 18.188 9.586 1 96.19 102 TRP A CA 1
ATOM 790 C C . TRP A 1 102 ? 0.061 18.484 11.031 1 96.19 102 TRP A C 1
ATOM 792 O O . TRP A 1 102 ? -1.061 18.906 11.305 1 96.19 102 TRP A O 1
ATOM 802 N N . GLU A 1 103 ? 1.019 18.203 11.938 1 89.94 103 GLU A N 1
ATOM 803 C CA . GLU A 1 103 ? 0.806 18.5 13.352 1 89.94 103 GLU A CA 1
ATOM 804 C C . GLU A 1 103 ? 1.37 19.875 13.711 1 89.94 103 GLU A C 1
ATOM 806 O O . GLU A 1 103 ? 2.312 20.359 13.078 1 89.94 103 GLU A O 1
ATOM 811 N N . MET B 1 1 ? -46.344 -1.638 -15.625 1 23.89 1 MET B N 1
ATOM 812 C CA . MET B 1 1 ? -45.469 -2.467 -14.812 1 23.89 1 MET B CA 1
ATOM 813 C C . MET B 1 1 ? -44.031 -1.952 -14.867 1 23.89 1 MET B C 1
ATOM 815 O O . MET B 1 1 ? -43.469 -1.835 -15.953 1 23.89 1 MET B O 1
ATOM 819 N N . ALA B 1 2 ? -43.719 -0.912 -13.961 1 36.06 2 ALA B N 1
ATOM 820 C CA . ALA B 1 2 ? -42.469 -0.182 -13.867 1 36.06 2 ALA B CA 1
ATOM 821 C C . ALA B 1 2 ? -41.281 -1.135 -13.633 1 36.06 2 ALA B C 1
ATOM 823 O O . ALA B 1 2 ? -41.25 -1.852 -12.633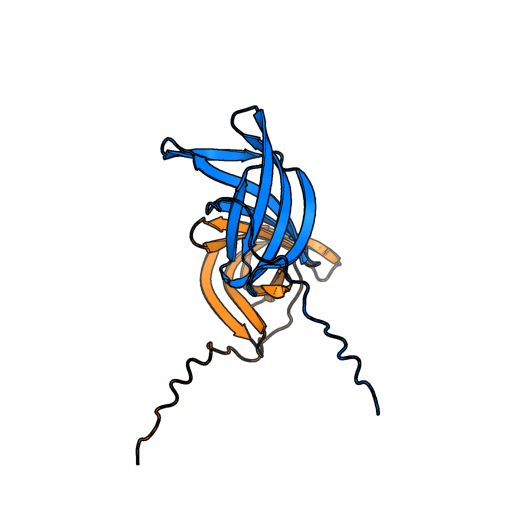 1 36.06 2 ALA B O 1
ATOM 824 N N . PHE B 1 3 ? -40.781 -1.816 -14.648 1 29.38 3 PHE B N 1
ATOM 825 C CA . PHE B 1 3 ? -39.594 -2.662 -14.539 1 29.38 3 PHE B CA 1
ATOM 826 C C . PHE B 1 3 ? -38.438 -1.881 -13.953 1 29.38 3 PHE B C 1
ATOM 828 O O . PHE B 1 3 ? -38.062 -0.825 -14.477 1 29.38 3 PHE B O 1
ATOM 835 N N . GLY B 1 4 ? -38.344 -1.734 -12.609 1 33.19 4 GLY B N 1
ATOM 836 C CA . GLY B 1 4 ? -37.188 -1.253 -11.898 1 33.19 4 GLY B CA 1
ATOM 837 C C . GLY B 1 4 ? -35.875 -1.903 -12.359 1 33.19 4 GLY B C 1
ATOM 838 O O . GLY B 1 4 ? -35.719 -3.115 -12.219 1 33.19 4 GLY B O 1
ATOM 839 N N . VAL B 1 5 ? -35.469 -1.605 -13.516 1 35.19 5 VAL B N 1
ATOM 840 C CA . VAL B 1 5 ? -34.125 -2.004 -13.914 1 35.19 5 VAL B CA 1
ATOM 841 C C . VAL B 1 5 ? -33.188 -1.864 -12.734 1 35.19 5 VAL B C 1
ATOM 843 O O . VAL B 1 5 ? -32.969 -0.76 -12.227 1 35.19 5 VAL B O 1
ATOM 846 N N . GLY B 1 6 ? -33.188 -2.799 -11.773 1 34.75 6 GLY B N 1
ATOM 847 C CA . GLY B 1 6 ? -32.125 -2.912 -10.758 1 34.75 6 GLY B CA 1
ATOM 848 C C . GLY B 1 6 ? -30.75 -2.66 -11.305 1 34.75 6 GLY B C 1
ATOM 849 O O . GLY B 1 6 ? -30.297 -3.348 -12.227 1 34.75 6 GLY B O 1
ATOM 850 N N . VAL B 1 7 ? -30.406 -1.522 -11.578 1 37.44 7 VAL B N 1
ATOM 851 C CA . VAL B 1 7 ? -29 -1.232 -11.781 1 37.44 7 VAL B CA 1
ATOM 852 C C . VAL B 1 7 ? -28.156 -2.02 -10.781 1 37.44 7 VAL B C 1
ATOM 854 O O . VAL B 1 7 ? -28.266 -1.802 -9.57 1 37.44 7 VAL B O 1
ATOM 857 N N . ASN B 1 8 ? -28.062 -3.305 -10.836 1 37.16 8 ASN B N 1
ATOM 858 C CA . ASN B 1 8 ? -27.031 -4.023 -10.086 1 37.16 8 ASN B CA 1
ATOM 859 C C . ASN B 1 8 ? -25.719 -3.244 -10.055 1 37.16 8 ASN B C 1
ATOM 861 O O . ASN B 1 8 ? -24.984 -3.207 -11.047 1 37.16 8 ASN B O 1
ATOM 865 N N . THR B 1 9 ? -25.656 -2.113 -9.758 1 43.69 9 THR B N 1
ATOM 866 C CA . THR B 1 9 ? -24.391 -1.467 -9.484 1 43.69 9 THR B CA 1
ATOM 867 C C . THR B 1 9 ? -23.453 -2.412 -8.734 1 43.69 9 THR B C 1
ATOM 869 O O . THR B 1 9 ? -22.641 -1.973 -7.926 1 43.69 9 THR B O 1
ATOM 872 N N . GLY B 1 10 ? -23.812 -3.658 -8.609 1 47.19 10 GLY B N 1
ATOM 873 C CA . GLY B 1 10 ? -22.984 -4.641 -7.934 1 47.19 10 GLY B CA 1
ATOM 874 C C . GLY B 1 10 ? -21.516 -4.551 -8.32 1 47.19 10 GLY B C 1
ATOM 875 O O . GLY B 1 10 ? -21.188 -4.48 -9.508 1 47.19 10 GLY B O 1
ATOM 876 N N . LYS B 1 11 ? -20.734 -3.893 -7.414 1 60.38 11 LYS B N 1
ATOM 877 C CA . LYS B 1 11 ? -19.297 -3.924 -7.629 1 60.38 11 LYS B CA 1
ATOM 878 C C . LYS B 1 11 ? -18.859 -5.238 -8.273 1 60.38 11 LYS B C 1
ATOM 880 O O . LYS B 1 11 ? -19.391 -6.301 -7.941 1 60.38 11 LYS B O 1
ATOM 885 N N . ALA B 1 12 ? -18.375 -5.293 -9.539 1 76.38 12 ALA B N 1
ATOM 886 C CA . ALA B 1 12 ? -17.828 -6.457 -10.234 1 76.38 12 ALA B CA 1
ATOM 887 C C . ALA B 1 12 ? -17.141 -7.41 -9.266 1 76.38 12 ALA B C 1
ATOM 889 O O . ALA B 1 12 ? -16.5 -6.973 -8.305 1 76.38 12 ALA B O 1
ATOM 890 N N . ASP B 1 13 ? -17.703 -8.641 -9.219 1 88.62 13 ASP B N 1
ATOM 891 C CA . ASP B 1 13 ? -17.062 -9.688 -8.43 1 88.62 13 ASP B CA 1
ATOM 892 C C . ASP B 1 13 ? -16.328 -10.688 -9.32 1 88.62 13 ASP B C 1
ATOM 894 O O . ASP B 1 13 ? -16.922 -11.281 -10.219 1 88.62 13 ASP B O 1
ATOM 898 N N . GLY B 1 14 ? -15.047 -10.812 -9.188 1 90.88 14 GLY B N 1
ATOM 899 C CA . GLY B 1 14 ? -14.18 -11.68 -9.977 1 90.88 14 GLY B CA 1
ATOM 900 C C . GLY B 1 14 ? -14.297 -13.141 -9.586 1 90.88 14 GLY B C 1
ATOM 901 O O . GLY B 1 14 ? -13.703 -14.008 -10.234 1 90.88 14 GLY B O 1
ATOM 902 N N . GLY B 1 15 ? -15.055 -13.406 -8.508 1 92.94 15 GLY B N 1
ATOM 903 C CA . GLY B 1 15 ? -15.219 -14.773 -8.062 1 92.94 15 GLY B CA 1
ATOM 904 C C . GLY B 1 15 ? -13.977 -15.336 -7.391 1 92.94 15 GLY B C 1
ATOM 905 O O . GLY B 1 15 ? -13.266 -14.617 -6.684 1 92.94 15 GLY B O 1
ATOM 906 N N . LYS B 1 16 ? -13.883 -16.656 -7.492 1 92.12 16 LYS B N 1
ATOM 907 C CA . LYS B 1 16 ? -12.742 -17.312 -6.867 1 92.12 16 LYS B CA 1
ATOM 908 C C . LYS B 1 16 ? -11.469 -17.078 -7.668 1 92.12 16 LYS B C 1
ATOM 910 O O . LYS B 1 16 ? -11.469 -17.203 -8.898 1 92.12 16 LYS B O 1
ATOM 915 N N . ILE B 1 17 ? -10.445 -16.75 -6.992 1 93 17 ILE B N 1
ATOM 916 C CA . ILE B 1 17 ? -9.141 -16.609 -7.633 1 93 17 ILE B CA 1
ATOM 917 C C . ILE B 1 17 ? -8.562 -18 -7.93 1 93 17 ILE B C 1
ATOM 919 O O . ILE B 1 17 ? -8.461 -18.828 -7.031 1 93 17 ILE B O 1
ATOM 923 N N . LYS B 1 18 ? -8.234 -18.109 -9.172 1 93.06 18 LYS B N 1
ATOM 924 C CA . LYS B 1 18 ? -7.629 -19.391 -9.547 1 93.06 18 LYS B CA 1
ATOM 925 C C . LYS B 1 18 ? -6.148 -19.422 -9.18 1 93.06 18 LYS B C 1
ATOM 927 O O . LYS B 1 18 ? -5.422 -18.453 -9.422 1 93.06 18 LYS B O 1
ATOM 932 N N . GLY B 1 19 ? -5.699 -20.547 -8.508 1 93.06 19 GLY B N 1
ATOM 933 C CA . GLY B 1 19 ? -4.297 -20.719 -8.164 1 93.06 19 GLY B CA 1
ATOM 934 C C . GLY B 1 19 ? -4.02 -20.516 -6.684 1 93.06 1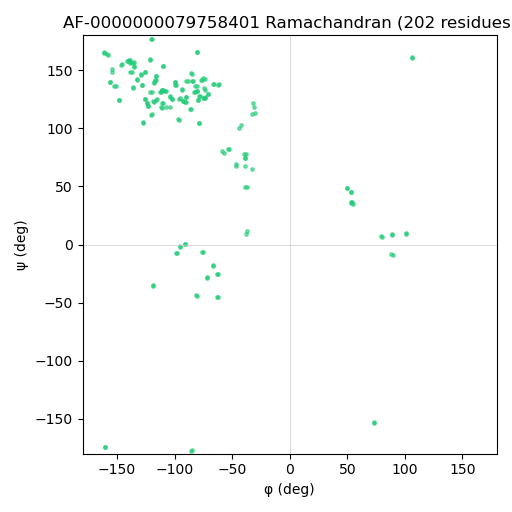9 GLY B C 1
ATOM 935 O O . GLY B 1 19 ? -4.84 -19.938 -5.969 1 93.06 19 GLY B O 1
ATOM 936 N N . ARG B 1 20 ? -2.902 -21.016 -6.27 1 93.75 20 ARG B N 1
ATOM 937 C CA . ARG B 1 20 ? -2.5 -20.875 -4.875 1 93.75 20 ARG B CA 1
ATOM 938 C C . ARG B 1 20 ? -1.937 -19.484 -4.613 1 93.75 20 ARG B C 1
ATOM 940 O O . ARG B 1 20 ? -1.012 -19.031 -5.297 1 93.75 20 ARG B O 1
ATOM 947 N N . GLN B 1 21 ? -2.48 -18.859 -3.621 1 95.81 21 GLN B N 1
ATOM 948 C CA . GLN B 1 21 ? -1.999 -17.531 -3.24 1 95.81 21 GLN B CA 1
ATOM 949 C C . GLN B 1 21 ? -0.939 -17.625 -2.145 1 95.81 21 GLN B C 1
ATOM 951 O O . GLN B 1 21 ? -1.111 -18.359 -1.169 1 95.81 21 GLN B O 1
ATOM 956 N N . GLU B 1 22 ? 0.086 -16.922 -2.334 1 97.19 22 GLU B N 1
ATOM 957 C CA . GLU B 1 22 ? 1.147 -16.875 -1.334 1 97.19 22 GLU B CA 1
ATOM 958 C C . GLU B 1 22 ? 1.378 -15.438 -0.859 1 97.19 22 GLU B C 1
ATOM 960 O O . GLU B 1 22 ? 1.517 -14.523 -1.674 1 97.19 22 GLU B O 1
ATOM 965 N N . ALA B 1 23 ? 1.409 -15.32 0.496 1 97.62 23 ALA B N 1
ATOM 966 C CA . ALA B 1 23 ? 1.687 -14 1.052 1 97.62 23 ALA B CA 1
ATOM 967 C C . ALA B 1 23 ? 3.107 -13.547 0.721 1 97.62 23 ALA B C 1
ATOM 969 O O . ALA B 1 23 ? 4.051 -14.336 0.823 1 97.62 23 ALA B O 1
ATOM 970 N N . VAL B 1 24 ? 3.262 -12.312 0.375 1 98.62 24 VAL B N 1
ATOM 971 C CA . VAL B 1 24 ? 4.578 -11.789 0.016 1 98.62 24 VAL B CA 1
ATOM 972 C C . VAL B 1 24 ? 4.758 -10.391 0.609 1 98.62 24 VAL B C 1
ATOM 974 O O . VAL B 1 24 ? 3.781 -9.742 0.987 1 98.62 24 VAL B O 1
ATOM 977 N N . ALA B 1 25 ? 6.016 -10 0.784 1 98.69 25 ALA B N 1
ATOM 978 C CA . ALA B 1 25 ? 6.324 -8.594 1.062 1 98.69 25 ALA B CA 1
ATOM 979 C C . ALA B 1 25 ? 6.449 -7.793 -0.229 1 98.69 25 ALA B C 1
ATOM 981 O O . ALA B 1 25 ? 6.891 -8.32 -1.254 1 98.69 25 ALA B O 1
ATOM 982 N N . CYS B 1 26 ? 6.078 -6.594 -0.163 1 98.81 26 CYS B N 1
ATOM 983 C CA . CYS B 1 26 ? 6.043 -5.816 -1.396 1 98.81 26 CYS B CA 1
ATOM 984 C C . CYS B 1 26 ? 6.34 -4.348 -1.124 1 98.81 26 CYS B C 1
ATOM 986 O O . CYS B 1 26 ? 5.746 -3.742 -0.23 1 98.81 26 CYS B O 1
ATOM 988 N N . GLY B 1 27 ? 7.352 -3.824 -1.808 1 98.5 27 GLY B N 1
ATOM 989 C CA . GLY B 1 27 ? 7.527 -2.385 -1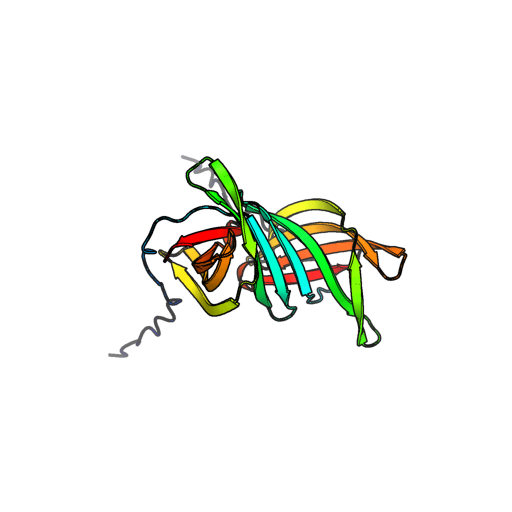.902 1 98.5 27 GLY B CA 1
ATOM 990 C C . GLY B 1 27 ? 6.672 -1.748 -2.98 1 98.5 27 GLY B C 1
ATOM 991 O O . GLY B 1 27 ? 6.664 -2.205 -4.125 1 98.5 27 GLY B O 1
ATOM 992 N N . CYS B 1 28 ? 5.992 -0.689 -2.617 1 97.81 28 CYS B N 1
ATOM 993 C CA . CYS B 1 28 ? 5.055 -0.065 -3.545 1 97.81 28 CYS B CA 1
ATOM 994 C C . CYS B 1 28 ? 5.199 1.452 -3.523 1 97.81 28 CYS B C 1
ATOM 996 O O . CYS B 1 28 ? 5.672 2.021 -2.539 1 97.81 28 CYS B O 1
ATOM 998 N N . TRP B 1 29 ? 4.777 1.981 -4.625 1 98 29 TRP B N 1
ATOM 999 C CA . TRP B 1 29 ? 4.582 3.424 -4.73 1 98 29 TRP B CA 1
ATOM 1000 C C . TRP B 1 29 ? 3.109 3.76 -4.941 1 98 29 TRP B C 1
ATOM 1002 O O . TRP B 1 29 ? 2.467 3.227 -5.852 1 98 29 TRP B O 1
ATOM 1012 N N . PHE B 1 30 ? 2.584 4.586 -4.09 1 97.69 30 PHE B N 1
ATOM 1013 C CA . PHE B 1 30 ? 1.246 5.148 -4.23 1 97.69 30 PHE B CA 1
ATOM 1014 C C . PHE B 1 30 ? 1.313 6.586 -4.73 1 97.69 30 PHE B C 1
ATOM 1016 O O . PHE B 1 30 ? 1.918 7.445 -4.086 1 97.69 30 PHE B O 1
ATOM 1023 N N . THR B 1 31 ? 0.63 6.805 -5.797 1 96.88 31 THR B N 1
ATOM 1024 C CA . THR B 1 31 ? 0.577 8.18 -6.277 1 96.88 31 THR B CA 1
ATOM 1025 C C . THR B 1 31 ? -0.46 8.984 -5.5 1 96.88 31 THR B C 1
ATOM 1027 O O . THR B 1 31 ? -1.321 8.414 -4.828 1 96.88 31 THR B O 1
ATOM 1030 N N . SER B 1 32 ? -0.394 10.25 -5.645 1 95.25 32 SER B N 1
ATOM 1031 C CA . SER B 1 32 ? -1.352 11.102 -4.953 1 95.25 32 SER B CA 1
ATOM 1032 C C . SER B 1 32 ? -2.766 10.898 -5.484 1 95.25 32 SER B C 1
ATOM 1034 O O . SER B 1 32 ? -3.742 11.242 -4.82 1 95.25 32 SER B O 1
ATOM 1036 N N . GLN B 1 33 ? -2.855 10.344 -6.633 1 91.38 33 GLN B N 1
ATOM 1037 C CA . GLN B 1 33 ? -4.16 10.141 -7.254 1 91.38 33 GLN B CA 1
ATOM 1038 C C . GLN B 1 33 ? -4.695 8.742 -6.965 1 91.38 33 GLN B C 1
ATOM 1040 O O . GLN B 1 33 ? -5.758 8.359 -7.465 1 91.38 33 GLN B O 1
ATOM 1045 N N . GLY B 1 34 ? -3.961 7.98 -6.293 1 88.88 34 GLY B N 1
ATOM 1046 C CA . GLY B 1 34 ? -4.5 6.707 -5.852 1 88.88 34 GLY B CA 1
ATOM 1047 C C . GLY B 1 34 ? -4.043 5.535 -6.703 1 88.88 34 GLY B C 1
ATOM 1048 O O . GLY B 1 34 ? -4.582 4.434 -6.594 1 88.88 34 GLY B O 1
ATOM 1049 N N . ASN B 1 35 ? -3.051 5.809 -7.629 1 91 35 ASN B N 1
ATOM 1050 C CA . ASN B 1 35 ? -2.455 4.695 -8.359 1 91 35 ASN B CA 1
ATOM 1051 C C . ASN B 1 35 ? -1.386 3.988 -7.531 1 91 35 ASN B C 1
ATOM 1053 O O . ASN B 1 35 ? -0.604 4.637 -6.836 1 91 35 ASN B O 1
ATOM 1057 N N . THR B 1 36 ? -1.425 2.695 -7.578 1 94.5 36 THR B N 1
ATOM 1058 C CA . THR B 1 36 ? -0.481 1.855 -6.848 1 94.5 36 THR B CA 1
ATOM 1059 C C . THR B 1 36 ? 0.439 1.113 -7.812 1 94.5 36 THR B C 1
ATOM 1061 O O . THR B 1 36 ? -0.029 0.466 -8.75 1 94.5 36 THR B O 1
ATOM 1064 N N . LEU B 1 37 ? 1.678 1.183 -7.531 1 96.19 37 LEU B N 1
ATOM 1065 C CA . LEU B 1 37 ? 2.686 0.55 -8.375 1 96.19 37 LEU B CA 1
ATOM 1066 C C . LEU B 1 37 ? 3.6 -0.348 -7.551 1 96.19 37 LEU B C 1
ATOM 1068 O O . LEU B 1 37 ? 4.496 0.14 -6.855 1 96.19 37 LEU B O 1
ATOM 1072 N N . PRO B 1 38 ? 3.363 -1.638 -7.695 1 98.31 38 PRO B N 1
ATOM 1073 C CA . PRO B 1 38 ? 4.352 -2.523 -7.074 1 98.31 38 PRO B CA 1
ATOM 1074 C C . PRO B 1 38 ? 5.75 -2.354 -7.668 1 98.31 38 PRO B C 1
ATOM 1076 O O . PRO B 1 38 ? 5.898 -2.252 -8.891 1 98.31 38 PRO B O 1
ATOM 1079 N N . LYS B 1 39 ? 6.75 -2.332 -6.801 1 98.12 39 LYS B N 1
ATOM 1080 C CA . LYS B 1 39 ? 8.094 -2.023 -7.273 1 98.12 39 LYS B CA 1
ATOM 1081 C C . LYS B 1 39 ? 9.047 -3.193 -7.027 1 98.12 39 LYS B C 1
ATOM 1083 O O . LYS B 1 39 ? 9.984 -3.412 -7.801 1 98.12 39 LYS B O 1
ATOM 1088 N N . TYR B 1 40 ? 8.859 -3.883 -5.953 1 98.75 40 TYR B N 1
ATOM 1089 C CA . TYR B 1 40 ? 9.75 -4.957 -5.523 1 98.75 40 TYR B CA 1
ATOM 1090 C C . TYR B 1 40 ? 9.016 -5.934 -4.609 1 98.75 40 TYR B C 1
ATOM 1092 O O . TYR B 1 40 ? 8.234 -5.523 -3.746 1 98.75 40 TYR B O 1
ATOM 1100 N N . ILE B 1 41 ? 9.305 -7.25 -4.805 1 98.81 41 ILE B N 1
ATOM 1101 C CA . ILE B 1 41 ? 8.633 -8.273 -4.004 1 98.81 41 ILE B CA 1
ATOM 1102 C C . ILE B 1 41 ? 9.672 -9.203 -3.385 1 98.81 41 ILE B C 1
ATOM 1104 O O . ILE B 1 41 ? 10.648 -9.578 -4.039 1 98.81 41 ILE B O 1
ATOM 1108 N N . LYS B 1 42 ? 9.484 -9.523 -2.15 1 98.69 42 LYS B N 1
ATOM 1109 C CA . LYS B 1 42 ? 10.203 -10.625 -1.511 1 98.69 42 LYS B CA 1
ATOM 1110 C C . LYS B 1 42 ? 9.266 -11.789 -1.214 1 98.69 42 LYS B C 1
ATOM 1112 O O . LYS B 1 42 ? 8.172 -11.594 -0.683 1 98.69 42 LYS B O 1
ATOM 1117 N N . TYR B 1 43 ? 9.734 -12.922 -1.568 1 98.25 43 TYR B N 1
ATOM 1118 C CA . TYR B 1 43 ? 8.938 -14.125 -1.336 1 98.25 43 TYR B CA 1
ATOM 1119 C C . TYR B 1 43 ? 9.82 -15.273 -0.862 1 98.25 43 TYR B C 1
ATOM 1121 O O . TYR B 1 43 ? 11.047 -15.227 -1 1 98.25 43 TYR B O 1
ATOM 1129 N N . GLN B 1 44 ? 9.133 -16.172 -0.251 1 96.62 44 GLN B N 1
ATOM 1130 C CA . GLN B 1 44 ? 9.82 -17.406 0.125 1 96.62 44 GLN B CA 1
ATOM 1131 C C . GLN B 1 44 ? 9.602 -18.5 -0.919 1 96.62 44 GLN B C 1
ATOM 1133 O O . GLN B 1 44 ? 8.469 -18.859 -1.217 1 96.62 44 GLN B O 1
ATOM 1138 N N . ASP B 1 45 ? 10.734 -19.031 -1.391 1 93.5 45 ASP B N 1
ATOM 1139 C CA . ASP B 1 45 ? 10.586 -20.062 -2.412 1 93.5 45 ASP B CA 1
ATOM 1140 C C . ASP B 1 45 ? 10.367 -21.438 -1.78 1 93.5 45 ASP B C 1
ATOM 1142 O O . ASP B 1 45 ? 10.211 -21.547 -0.563 1 93.5 45 ASP B O 1
ATOM 1146 N N . GLU B 1 46 ? 10.281 -22.453 -2.607 1 90.69 46 GLU B N 1
ATOM 1147 C CA . GLU B 1 46 ? 9.938 -23.812 -2.178 1 90.69 46 GLU B CA 1
ATOM 1148 C C . GLU B 1 46 ? 10.992 -24.375 -1.223 1 90.69 46 GLU B C 1
ATOM 1150 O O . GLU B 1 46 ? 10.688 -25.234 -0.391 1 90.69 46 GLU B O 1
ATOM 1155 N N . GLU B 1 47 ? 12.188 -23.906 -1.29 1 94.12 47 GLU B N 1
ATOM 1156 C CA . GLU B 1 47 ? 13.266 -24.375 -0.433 1 94.12 47 GLU B CA 1
ATOM 1157 C C . GLU B 1 47 ? 13.359 -23.547 0.844 1 94.12 47 GLU B C 1
ATOM 1159 O O . GLU B 1 47 ? 14.258 -23.766 1.663 1 94.12 47 GLU B O 1
ATOM 1164 N N . GLY B 1 48 ? 12.539 -22.625 1 1 93.62 48 GLY B N 1
ATOM 1165 C CA . GLY B 1 48 ? 12.523 -21.797 2.197 1 93.62 48 GLY B CA 1
ATOM 1166 C C . GLY B 1 48 ? 13.43 -20.578 2.098 1 93.62 48 GLY B C 1
ATOM 1167 O O . GLY B 1 48 ? 13.602 -19.844 3.076 1 93.62 48 GLY B O 1
ATOM 1168 N N . MET B 1 49 ? 13.961 -20.344 0.956 1 96.31 49 MET B N 1
ATOM 1169 C CA . MET B 1 49 ? 14.852 -19.203 0.765 1 96.31 49 MET B CA 1
ATOM 1170 C C . MET B 1 49 ? 14.07 -17.953 0.369 1 96.31 49 MET B C 1
ATOM 1172 O O . MET B 1 49 ? 13.133 -18.031 -0.433 1 96.31 49 MET B O 1
ATOM 1176 N N . ILE B 1 50 ? 14.461 -16.859 0.878 1 97.25 50 ILE B N 1
ATOM 1177 C CA . ILE B 1 50 ? 13.852 -15.578 0.509 1 97.25 50 ILE B CA 1
ATOM 1178 C C . ILE B 1 50 ? 14.43 -15.102 -0.822 1 97.25 50 ILE B C 1
ATOM 1180 O O . ILE B 1 50 ? 15.648 -15.023 -0.987 1 97.25 50 ILE B O 1
ATOM 1184 N N . ARG B 1 51 ? 13.531 -14.852 -1.775 1 97.94 51 ARG B N 1
ATOM 1185 C CA . ARG B 1 51 ? 13.898 -14.367 -3.104 1 97.94 51 ARG B CA 1
ATOM 1186 C C . ARG B 1 51 ? 13.227 -13.031 -3.402 1 97.94 51 ARG B C 1
ATOM 1188 O O . ARG B 1 51 ? 12.234 -12.672 -2.764 1 97.94 51 ARG B O 1
ATOM 1195 N N . GLY B 1 52 ? 13.836 -12.336 -4.359 1 98.5 52 GLY B N 1
ATOM 1196 C CA . GLY B 1 52 ? 13.281 -11.055 -4.766 1 98.5 52 GLY B CA 1
ATOM 1197 C C . GLY B 1 52 ? 12.805 -11.039 -6.207 1 98.5 52 GLY B C 1
ATOM 1198 O O . GLY B 1 52 ? 13.367 -11.719 -7.062 1 98.5 52 GLY B O 1
ATOM 1199 N N . ILE B 1 53 ? 11.75 -10.32 -6.465 1 98.69 53 ILE B N 1
ATOM 1200 C CA . ILE B 1 53 ? 11.32 -10 -7.824 1 98.69 53 ILE B CA 1
ATOM 1201 C C . ILE B 1 53 ? 11.531 -8.516 -8.102 1 98.69 53 ILE B C 1
ATOM 1203 O O . ILE B 1 53 ? 11.008 -7.664 -7.371 1 98.69 53 ILE B O 1
ATOM 1207 N N . SER B 1 54 ? 12.281 -8.242 -9.094 1 98.44 54 SER B N 1
ATOM 1208 C CA . SER B 1 54 ? 12.57 -6.863 -9.492 1 98.44 54 SER B CA 1
ATOM 1209 C C . SER B 1 54 ? 12.109 -6.59 -10.914 1 98.44 54 SER B C 1
ATOM 1211 O O . SER B 1 54 ? 11.539 -7.469 -11.57 1 98.44 54 SER B O 1
ATOM 1213 N N . ASP B 1 55 ? 12.273 -5.301 -11.352 1 98.38 55 ASP B N 1
ATOM 1214 C CA . ASP B 1 55 ? 11.922 -4.891 -12.711 1 98.38 55 ASP B CA 1
ATOM 1215 C C . ASP B 1 55 ? 10.484 -5.281 -13.047 1 98.38 55 ASP B C 1
ATOM 1217 O O . ASP B 1 55 ? 10.227 -5.883 -14.094 1 98.38 55 ASP B O 1
ATOM 1221 N N . ILE B 1 56 ? 9.664 -5.008 -12.133 1 98.62 56 ILE B N 1
ATOM 1222 C CA . ILE B 1 56 ? 8.266 -5.387 -12.281 1 98.62 56 ILE B CA 1
ATOM 1223 C C . ILE B 1 56 ? 7.586 -4.473 -13.297 1 98.62 56 ILE B C 1
ATOM 1225 O O . ILE B 1 56 ? 7.676 -3.248 -13.203 1 98.62 56 ILE B O 1
ATOM 1229 N N . GLU B 1 57 ? 6.992 -5.066 -14.219 1 98.31 57 GLU B N 1
ATOM 1230 C CA . GLU B 1 57 ? 6.141 -4.402 -15.195 1 98.31 57 GLU B CA 1
ATOM 1231 C C . GLU B 1 57 ? 4.676 -4.793 -15.008 1 98.31 57 GLU B C 1
ATOM 1233 O O . GLU B 1 57 ? 4.32 -5.965 -15.141 1 98.31 57 GLU B O 1
ATOM 1238 N N . VAL B 1 58 ? 3.873 -3.818 -14.719 1 97.94 58 VAL B N 1
ATOM 1239 C CA . VAL B 1 58 ? 2.441 -4.066 -14.594 1 97.94 58 VAL B CA 1
ATOM 1240 C C . VAL B 1 58 ? 1.777 -3.965 -15.961 1 97.94 58 VAL B C 1
ATOM 1242 O O . VAL B 1 58 ? 1.744 -2.889 -16.562 1 97.94 58 VAL B O 1
ATOM 1245 N N . LEU B 1 59 ? 1.251 -5.012 -16.375 1 97.31 59 LEU B N 1
ATOM 1246 C CA . LEU B 1 59 ? 0.596 -5.055 -17.688 1 97.31 59 LEU B CA 1
ATOM 1247 C C . LEU B 1 59 ? -0.82 -4.492 -17.594 1 97.31 59 LEU B C 1
ATOM 1249 O O . LEU B 1 59 ? -1.275 -3.805 -18.516 1 97.31 59 LEU B O 1
ATOM 1253 N N . TYR B 1 60 ? -1.457 -4.902 -16.547 1 95.56 60 TYR B N 1
ATOM 1254 C CA . TYR B 1 60 ? -2.812 -4.438 -16.281 1 95.56 60 TYR B CA 1
ATOM 1255 C C . TYR B 1 60 ? -3.115 -4.5 -14.781 1 95.56 60 TYR B C 1
ATOM 1257 O O . TYR B 1 60 ? -2.518 -5.293 -14.055 1 95.56 60 TYR B O 1
ATOM 1265 N N . SER B 1 61 ? -3.955 -3.555 -14.391 1 95.75 61 SER B N 1
ATOM 1266 C CA . SER B 1 61 ? -4.441 -3.598 -13.016 1 95.75 61 SER B CA 1
ATOM 1267 C C . SER B 1 61 ? -5.93 -3.273 -12.945 1 95.75 61 SER B C 1
ATOM 1269 O O . SER B 1 61 ? -6.441 -2.494 -13.75 1 95.75 61 SER B O 1
ATOM 1271 N N . GLN B 1 62 ? -6.578 -3.873 -11.969 1 94 62 GLN B N 1
ATOM 1272 C CA . GLN B 1 62 ? -8.008 -3.635 -11.789 1 94 62 GLN B CA 1
ATOM 1273 C C . GLN B 1 62 ? -8.414 -3.818 -10.328 1 94 62 GLN B C 1
ATOM 1275 O O . GLN B 1 62 ? -8.008 -4.785 -9.688 1 94 62 GLN B O 1
ATOM 1280 N N . LYS B 1 63 ? -9.203 -2.891 -9.953 1 93.25 63 LYS B N 1
ATOM 1281 C CA . LYS B 1 63 ? -9.828 -3.037 -8.641 1 93.25 63 LYS B CA 1
ATOM 1282 C C . LYS B 1 63 ? -11.156 -3.785 -8.742 1 93.25 63 LYS B C 1
ATOM 1284 O O . LYS B 1 63 ? -12 -3.445 -9.57 1 93.25 63 LYS B O 1
ATOM 1289 N N . GLN B 1 64 ? -11.32 -4.855 -7.953 1 92.5 64 GLN B N 1
ATOM 1290 C CA . GLN B 1 64 ? -12.578 -5.582 -7.938 1 92.5 64 GLN B CA 1
ATOM 1291 C C . GLN B 1 64 ? -12.703 -6.449 -6.684 1 92.5 64 GLN B C 1
ATOM 1293 O O . GLN B 1 64 ? -11.727 -6.617 -5.945 1 92.5 64 GLN B O 1
ATOM 1298 N N . ASN B 1 65 ? -13.922 -6.863 -6.465 1 93.81 65 ASN B N 1
ATOM 1299 C CA . ASN B 1 65 ? -14.148 -7.832 -5.395 1 93.81 65 ASN B CA 1
ATOM 1300 C C . ASN B 1 65 ? -13.906 -9.266 -5.875 1 93.81 65 ASN B C 1
ATOM 1302 O O . ASN B 1 65 ? -14.25 -9.609 -7.004 1 93.81 65 ASN B O 1
ATOM 1306 N N . TYR B 1 66 ? -13.312 -10.008 -4.992 1 94.62 66 TYR B N 1
ATOM 1307 C CA . TYR B 1 66 ? -13.227 -11.461 -5.133 1 94.62 66 TYR B CA 1
ATOM 1308 C C . TYR B 1 66 ? -13.891 -12.164 -3.957 1 94.62 66 TYR B C 1
ATOM 1310 O O . TYR B 1 66 ? -13.438 -12.047 -2.816 1 94.62 66 TYR B O 1
ATOM 1318 N N . CYS B 1 67 ? -15.008 -12.82 -4.281 1 94.62 67 CYS B N 1
ATOM 1319 C CA . CYS B 1 67 ? -15.797 -13.43 -3.219 1 94.62 67 CYS B CA 1
ATOM 1320 C C . CYS B 1 67 ? -16.156 -12.406 -2.15 1 94.62 67 CYS B C 1
ATOM 1322 O O . CYS B 1 67 ? -16.016 -12.672 -0.955 1 94.62 67 CYS B O 1
ATOM 1324 N N . GLY B 1 68 ? -16.406 -11.227 -2.6 1 91.12 68 GLY B N 1
ATOM 1325 C CA . GLY B 1 68 ? -16.844 -10.164 -1.708 1 91.12 68 GLY B CA 1
ATOM 1326 C C . GLY B 1 68 ? -15.703 -9.398 -1.081 1 91.12 68 GLY B C 1
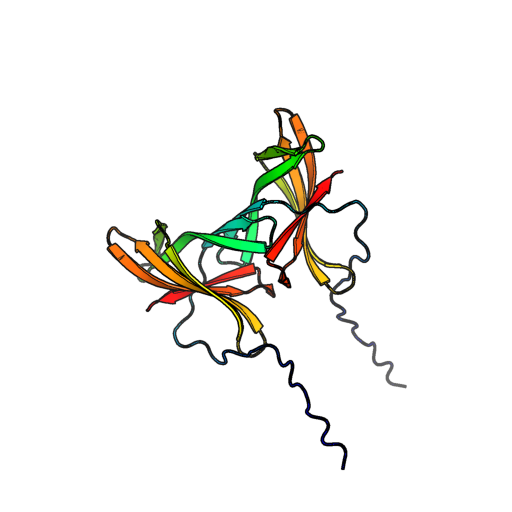ATOM 1327 O O . GLY B 1 68 ? -15.922 -8.422 -0.361 1 91.12 68 GLY B O 1
ATOM 1328 N N . ILE B 1 69 ? -14.508 -9.852 -1.255 1 93.12 69 ILE B N 1
ATOM 1329 C CA . ILE B 1 69 ? -13.352 -9.219 -0.646 1 93.12 69 ILE B CA 1
ATOM 1330 C C . ILE B 1 69 ? -12.742 -8.203 -1.621 1 93.12 69 ILE B C 1
ATOM 1332 O O . ILE B 1 69 ? -12.414 -8.555 -2.758 1 93.12 69 ILE B O 1
ATOM 1336 N N . PRO B 1 70 ? -12.617 -6.941 -1.229 1 93.88 70 PRO B N 1
ATOM 1337 C CA . PRO B 1 70 ? -12.031 -5.938 -2.119 1 93.88 70 PRO B CA 1
ATOM 1338 C C . PRO B 1 70 ? -10.531 -6.129 -2.316 1 93.88 70 PRO B C 1
ATOM 1340 O O . PRO B 1 70 ? -9.789 -6.305 -1.343 1 93.88 70 PRO B O 1
ATOM 1343 N N . MET B 1 71 ? -10.086 -6.137 -3.584 1 95.81 71 MET B N 1
ATOM 1344 C CA . MET B 1 71 ? -8.68 -6.305 -3.936 1 95.81 71 MET B CA 1
ATOM 1345 C C . MET B 1 71 ? -8.336 -5.508 -5.188 1 95.81 71 MET B C 1
ATOM 1347 O O . MET B 1 71 ? -9.219 -5.133 -5.957 1 95.81 71 MET B O 1
ATOM 1351 N N . VAL B 1 72 ? -7.109 -5.18 -5.285 1 96.5 72 VAL B N 1
ATOM 1352 C CA . VAL B 1 72 ? -6.555 -4.75 -6.566 1 96.5 72 VAL B CA 1
ATOM 1353 C C . VAL B 1 72 ? -5.719 -5.875 -7.172 1 96.5 72 VAL B C 1
ATOM 1355 O O . VAL B 1 72 ? -4.852 -6.441 -6.5 1 96.5 72 VAL B O 1
ATOM 1358 N N . GLU B 1 73 ? -6.035 -6.18 -8.398 1 97.44 73 GLU B N 1
ATOM 1359 C CA . GLU B 1 73 ? -5.254 -7.176 -9.125 1 97.44 73 GLU B CA 1
ATOM 1360 C C . GLU B 1 73 ? -4.25 -6.512 -10.07 1 97.44 73 GLU B C 1
ATOM 1362 O O . GLU B 1 73 ? -4.582 -5.543 -10.75 1 97.44 73 GLU B O 1
ATOM 1367 N N . TYR B 1 74 ? -3.086 -7.09 -10.047 1 97.81 74 TYR B N 1
ATOM 1368 C CA . TYR B 1 74 ? -2.043 -6.691 -10.984 1 97.81 74 TYR B CA 1
ATOM 1369 C C . TYR B 1 74 ? -1.553 -7.887 -11.789 1 97.81 74 TYR B C 1
ATOM 1371 O O . TYR B 1 74 ? -1.109 -8.891 -11.227 1 97.81 74 TYR B O 1
ATOM 1379 N N . VAL B 1 75 ? -1.66 -7.777 -13.078 1 98.06 75 VAL B N 1
ATOM 1380 C CA . VAL B 1 75 ? -0.983 -8.727 -13.961 1 98.06 75 VAL B CA 1
ATOM 1381 C C . VAL B 1 75 ? 0.405 -8.203 -14.312 1 98.06 75 VAL B C 1
ATOM 1383 O O . VAL B 1 75 ? 0.536 -7.105 -14.867 1 98.06 75 VAL B O 1
ATOM 1386 N N . CYS B 1 76 ? 1.379 -9.062 -13.977 1 98.5 76 CYS B N 1
ATOM 1387 C CA . CYS B 1 76 ? 2.717 -8.484 -13.984 1 98.5 76 CYS B CA 1
ATOM 1388 C C . CYS B 1 76 ? 3.713 -9.414 -14.664 1 98.5 76 CYS B C 1
ATOM 1390 O O . CYS B 1 76 ? 3.535 -10.633 -14.664 1 98.5 76 CYS B O 1
ATOM 1392 N N . HIS B 1 77 ? 4.715 -8.758 -15.188 1 98.69 77 HIS B N 1
ATOM 1393 C CA . HIS B 1 77 ? 6 -9.398 -15.453 1 98.69 77 HIS B CA 1
ATOM 1394 C C . HIS B 1 77 ? 7.078 -8.891 -14.5 1 98.69 77 HIS B C 1
ATOM 1396 O O . HIS B 1 77 ? 6.984 -7.773 -13.992 1 98.69 77 HIS B O 1
ATOM 1402 N N . GLY B 1 78 ? 8.125 -9.773 -14.258 1 98.5 78 GLY B N 1
ATOM 1403 C CA . GLY B 1 78 ? 9.258 -9.367 -13.445 1 98.5 78 GLY B CA 1
ATOM 1404 C C . GLY B 1 78 ? 10.484 -10.234 -13.664 1 98.5 78 GLY B C 1
ATOM 1405 O O . GLY B 1 78 ? 10.539 -11.016 -14.609 1 98.5 78 GLY B O 1
ATOM 1406 N N . VAL B 1 79 ? 11.492 -9.984 -12.867 1 98.69 79 VAL B N 1
ATOM 1407 C CA . VAL B 1 79 ? 12.727 -10.758 -12.93 1 98.69 79 VAL B CA 1
ATOM 1408 C C . VAL B 1 79 ? 13.055 -11.328 -11.555 1 98.69 79 VAL B C 1
ATOM 1410 O O . VAL B 1 79 ? 13.047 -10.602 -10.555 1 98.69 79 VAL B O 1
ATOM 1413 N N . THR B 1 80 ? 13.227 -12.625 -11.492 1 97.88 80 THR B N 1
ATOM 1414 C CA . THR B 1 80 ? 13.68 -13.289 -10.281 1 97.88 80 THR B CA 1
ATOM 1415 C C . THR B 1 80 ? 14.742 -14.344 -10.602 1 97.88 80 THR B C 1
ATOM 1417 O O . THR B 1 80 ? 14.625 -15.062 -11.594 1 97.88 80 THR B O 1
ATOM 1420 N N . GLN B 1 81 ? 15.727 -14.297 -9.836 1 95.94 81 GLN B N 1
ATOM 1421 C CA . GLN B 1 81 ? 16.828 -15.234 -10.023 1 95.94 81 GLN B CA 1
ATOM 1422 C C . GLN B 1 81 ? 17.344 -15.195 -11.453 1 95.94 81 GLN B C 1
ATOM 1424 O O . GLN B 1 81 ? 17.594 -16.234 -12.055 1 95.94 81 GLN B O 1
ATOM 1429 N N . GLY B 1 82 ? 17.344 -13.984 -12.008 1 95.56 82 GLY B N 1
ATOM 1430 C CA . GLY B 1 82 ? 17.922 -13.742 -13.32 1 95.56 82 GLY B CA 1
ATOM 1431 C C . GLY B 1 82 ? 17 -14.141 -14.461 1 95.56 82 GLY B C 1
ATOM 1432 O O . GLY B 1 82 ? 17.375 -14.055 -15.633 1 95.56 82 GLY B O 1
ATOM 1433 N N . MET B 1 83 ? 15.828 -14.508 -14.172 1 97.44 83 MET B N 1
ATOM 1434 C CA . MET B 1 83 ? 14.906 -14.969 -15.211 1 97.44 83 MET B CA 1
ATOM 1435 C C . MET B 1 83 ? 13.609 -14.172 -15.164 1 97.44 83 MET B C 1
ATOM 1437 O O . MET B 1 83 ? 13.141 -13.789 -14.094 1 97.44 83 MET B O 1
ATOM 1441 N N . ARG B 1 84 ? 13.062 -14.047 -16.344 1 98 84 ARG B N 1
ATOM 1442 C CA . ARG B 1 84 ? 11.758 -13.391 -16.422 1 98 84 ARG B CA 1
ATOM 1443 C C . ARG B 1 84 ? 10.656 -14.312 -15.93 1 98 84 ARG B C 1
ATOM 1445 O O . ARG B 1 84 ? 10.695 -15.523 -16.156 1 98 84 ARG B O 1
ATOM 1452 N N . CYS B 1 85 ? 9.719 -13.727 -15.289 1 97.75 85 CYS B N 1
ATOM 1453 C CA . CYS B 1 85 ? 8.578 -14.484 -14.789 1 97.75 85 CYS B CA 1
ATOM 1454 C C . CYS B 1 85 ? 7.285 -13.688 -14.938 1 97.75 85 CYS B C 1
ATOM 1456 O O . CYS B 1 85 ? 7.32 -12.469 -15.117 1 97.75 85 CYS B O 1
ATOM 1458 N N . SER B 1 86 ? 6.16 -14.328 -14.969 1 98.06 86 SER B N 1
ATOM 1459 C CA . SER B 1 86 ? 4.816 -13.766 -14.984 1 98.06 86 SER B CA 1
ATOM 1460 C C . SER B 1 86 ? 4.027 -14.188 -13.75 1 98.06 86 SER B C 1
ATOM 1462 O O . SER B 1 86 ? 4.109 -15.336 -13.312 1 98.06 86 SER B O 1
ATOM 1464 N N . PHE B 1 87 ? 3.322 -13.328 -13.25 1 98.31 87 PHE B N 1
ATOM 1465 C CA . PHE B 1 87 ? 2.553 -13.594 -12.047 1 98.31 87 PHE B CA 1
ATOM 1466 C C . PHE B 1 87 ? 1.397 -12.609 -11.906 1 98.31 87 PHE B C 1
ATOM 1468 O O . PHE B 1 87 ? 1.353 -11.594 -12.609 1 98.31 87 PHE B O 1
ATOM 1475 N N . ARG B 1 88 ? 0.445 -12.898 -11.086 1 98.31 88 ARG B N 1
ATOM 1476 C CA . ARG B 1 88 ? -0.608 -12 -10.617 1 98.31 88 ARG B CA 1
ATOM 1477 C C . ARG B 1 88 ? -0.398 -11.625 -9.148 1 98.31 88 ARG B C 1
ATOM 1479 O O . ARG B 1 88 ? -0.069 -12.484 -8.328 1 98.31 88 ARG B O 1
ATOM 1486 N N . LEU B 1 89 ? -0.5 -10.422 -8.969 1 98.31 89 LEU B N 1
ATOM 1487 C CA . LEU B 1 89 ? -0.402 -9.883 -7.617 1 98.31 89 LEU B CA 1
ATOM 1488 C C . LEU B 1 89 ? -1.748 -9.336 -7.152 1 98.31 89 LEU B C 1
ATOM 1490 O O . LEU B 1 89 ? -2.445 -8.656 -7.91 1 98.31 89 LEU B O 1
ATOM 1494 N N . PHE B 1 90 ? -2.1 -9.703 -5.949 1 97.56 90 PHE B N 1
ATOM 1495 C CA . PHE B 1 90 ? -3.346 -9.234 -5.355 1 97.56 90 PHE B CA 1
ATOM 1496 C C . PHE B 1 90 ? -3.072 -8.422 -4.094 1 97.56 90 PHE B C 1
ATOM 1498 O O . PHE B 1 90 ? -2.406 -8.898 -3.174 1 97.56 90 PHE B O 1
ATOM 1505 N N . PHE B 1 91 ? -3.564 -7.25 -4.141 1 97.12 91 PHE B N 1
ATOM 1506 C CA . PHE B 1 91 ? -3.535 -6.43 -2.939 1 97.12 91 PHE B CA 1
ATOM 1507 C C . PHE B 1 91 ? -4.863 -6.508 -2.195 1 97.12 91 PHE B C 1
ATOM 1509 O O . PHE B 1 91 ? -5.871 -5.973 -2.66 1 97.12 91 PHE B O 1
ATOM 1516 N N . HIS B 1 92 ? -4.816 -7.188 -1.071 1 96.31 92 HIS B N 1
ATOM 1517 C CA . HIS B 1 92 ? -5.973 -7.273 -0.189 1 96.31 92 HIS B CA 1
ATOM 1518 C C . HIS B 1 92 ? -6.125 -6.004 0.646 1 96.31 92 HIS B C 1
ATOM 1520 O O . HIS B 1 92 ? -5.418 -5.824 1.642 1 96.31 92 HIS B O 1
ATOM 1526 N N . LEU B 1 93 ? -7.066 -5.203 0.266 1 93.75 93 LEU B N 1
ATOM 1527 C CA . LEU B 1 93 ? -7.152 -3.848 0.796 1 93.75 93 LEU B CA 1
ATOM 1528 C C . LEU B 1 93 ? -7.375 -3.865 2.305 1 93.75 93 LEU B C 1
ATOM 1530 O O . LEU B 1 93 ? -6.672 -3.18 3.049 1 93.75 93 LEU B O 1
ATOM 1534 N N . GLU B 1 94 ? -8.242 -4.664 2.777 1 90.31 94 GLU B N 1
ATOM 1535 C CA . GLU B 1 94 ? -8.609 -4.641 4.188 1 90.31 94 GLU B CA 1
ATOM 1536 C C . GLU B 1 94 ? -7.484 -5.199 5.059 1 90.31 94 GLU B C 1
ATOM 1538 O O . GLU B 1 94 ? -7.297 -4.758 6.195 1 90.31 94 GLU B O 1
ATOM 1543 N N . GLU B 1 95 ? -6.703 -6.062 4.512 1 92.81 95 GLU B N 1
ATOM 1544 C CA . GLU B 1 95 ? -5.617 -6.68 5.27 1 92.81 95 GLU B CA 1
ATOM 1545 C C . GLU B 1 95 ? -4.285 -5.992 4.988 1 92.81 95 GLU B C 1
ATOM 1547 O O . GLU B 1 95 ? -3.275 -6.301 5.621 1 92.81 95 GLU B O 1
ATOM 1552 N N . CYS B 1 96 ? -4.277 -5.133 4.074 1 94.62 96 CYS B N 1
ATOM 1553 C CA . CYS B 1 96 ? -3.053 -4.48 3.627 1 94.62 96 CYS B CA 1
ATOM 1554 C C . CYS B 1 96 ? -1.964 -5.508 3.332 1 94.62 96 CYS B C 1
ATOM 1556 O O . CYS B 1 96 ? -0.83 -5.367 3.791 1 94.62 96 CYS B O 1
ATOM 1558 N N . ALA B 1 97 ? -2.355 -6.484 2.6 1 96.25 97 ALA B N 1
ATOM 1559 C CA . ALA B 1 97 ? -1.445 -7.594 2.32 1 96.25 97 ALA B CA 1
ATOM 1560 C C . ALA B 1 97 ? -1.436 -7.938 0.834 1 96.25 97 ALA B C 1
ATOM 1562 O O . ALA B 1 97 ? -2.48 -7.918 0.18 1 96.25 97 ALA B O 1
ATOM 1563 N N . PHE B 1 98 ? -0.226 -8.25 0.424 1 97.94 98 PHE B N 1
ATOM 1564 C CA . PHE B 1 98 ? -0.073 -8.719 -0.95 1 97.94 98 PHE B CA 1
ATOM 1565 C C . PHE B 1 98 ? 0.019 -10.234 -1 1 97.94 98 PHE B C 1
ATOM 1567 O O . PHE B 1 98 ? 0.645 -10.859 -0.136 1 97.94 98 PHE B O 1
ATOM 1574 N N . LYS B 1 99 ? -0.627 -10.758 -1.989 1 98.25 99 LYS B N 1
ATOM 1575 C CA . LYS B 1 99 ? -0.499 -12.18 -2.303 1 98.25 99 LYS B CA 1
ATOM 1576 C C . LYS B 1 99 ? -0.186 -12.391 -3.781 1 98.25 99 LYS B C 1
ATOM 1578 O O . LYS B 1 99 ? -0.669 -11.648 -4.637 1 98.25 99 LYS B O 1
ATOM 1583 N N . ILE B 1 100 ? 0.582 -13.406 -4.047 1 98.5 100 ILE B N 1
ATOM 1584 C CA . ILE B 1 100 ? 1.034 -13.656 -5.41 1 98.5 100 ILE B CA 1
ATOM 1585 C C . ILE B 1 100 ? 0.479 -14.992 -5.902 1 98.5 100 ILE B C 1
ATOM 1587 O O . ILE B 1 100 ? 0.315 -15.93 -5.117 1 98.5 100 ILE B O 1
ATOM 1591 N N . VAL B 1 101 ? 0.107 -15.016 -7.141 1 97.94 101 VAL B N 1
ATOM 1592 C CA . VAL B 1 101 ? -0.245 -16.234 -7.871 1 97.94 101 VAL B CA 1
ATOM 1593 C C . VAL B 1 101 ? 0.629 -16.359 -9.117 1 97.94 101 VAL B C 1
ATOM 1595 O O . VAL B 1 101 ? 0.612 -15.477 -9.984 1 97.94 101 VAL B O 1
ATOM 1598 N N . TRP B 1 102 ? 1.341 -17.391 -9.133 1 96.19 102 TRP B N 1
ATOM 1599 C CA . TRP B 1 102 ? 2.238 -17.609 -10.258 1 96.19 102 TRP B CA 1
ATOM 1600 C C . TRP B 1 102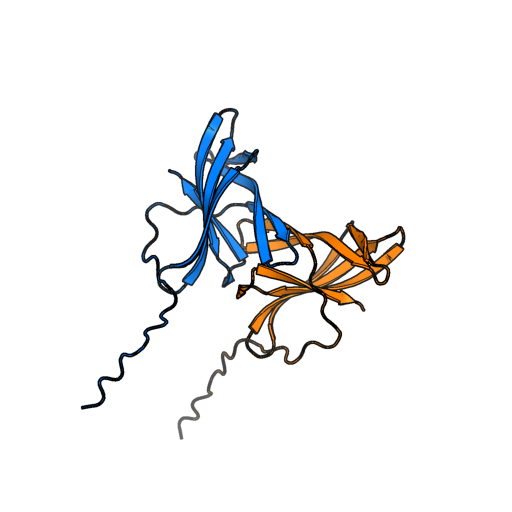 ? 1.464 -18.094 -11.484 1 96.19 102 TRP B C 1
ATOM 1602 O O . TRP B 1 102 ? 0.507 -18.859 -11.359 1 96.19 102 TRP B O 1
ATOM 1612 N N . GLU B 1 103 ? 1.899 -17.578 -12.656 1 90 103 GLU B N 1
ATOM 1613 C CA . GLU B 1 103 ? 1.284 -18.016 -13.906 1 90 103 GLU B CA 1
ATOM 1614 C C . GLU B 1 103 ? 2.051 -19.172 -14.523 1 90 103 GLU B C 1
ATOM 1616 O O . GLU B 1 103 ? 3.256 -19.312 -14.312 1 90 103 GLU B O 1
#

Foldseek 3Di:
DPPPPPPCPPFDEPEADPADKDWWDWDWDADPVGDIGTAKIWDQDPVRDIWMWHPKDFPDKDWTHYVNFTWIKTWIWTDIPRDIFTWIWIQRPVVRTIIIGGD/DPPPPPPCPPFDEPEADPADKDWWDWDWDADPVGDIGTAKIWDQDPVRDIWMWHPKDFPDWDWTHYVNFTWIKTWIWTDIPRDIFTWIWIQRPVVRTIIIGGD

Sequence (206 aa):
MAFGVGVNTGKADGGKIKGRQEAVACGCWFTSQGNTLPKYIKYQDEEGMIRGISDIEVLYSQKQNYCGIPMVEYVCHGVTQGMRCSFRLFFHLEECAFKIVWEMAFGVGVNTGKADGGKIKGRQEAVACGCWFTSQGNTLPKYIKYQDEEGMIRGISDIEVLYSQKQNYCGIPMVEYVCHGVTQGMRCSFRLFFHLEECAFKIVWE

Secondary structure (DSSP, 8-state):
------------B--SPPS--EEEEEEEEE-TTS-EEEEEEEEE-TTS-EEEEEEEEEEEEEEEEETTEEEEEEEEEEEETTEEEEEEEEEETTTTEEEEEE-/------------B--SPPS--EEEEEEEEE-TTS-EEEEEEEEE-TTS-EEEEEEEEEEEEEEEEETTEEEEEEEEEEEETTEEEEEEEEEETTTTEEEEEE-

Nearest PDB structures (foldseek):
  6e8a-assembly1_A-3  TM=4.446E-01  e=2.144E-01  Salmonella enterica subsp. enterica serovar Typhimurium
  1tu1-assembly1_A  TM=4.880E-01  e=1.074E+00  Pseudomonas aeruginosa PAO1
  6e8a-assembly2_B-2  TM=4.255E-01  e=1.331E+00  Salmonella enterica subsp. enterica serovar Typhimurium
  1v2b-assembly2_B  TM=6.367E-01  e=5.099E+00  Nicotiana tabacum
  2xb3-assembly1_A  TM=2.203E-01  e=5.991E+00  Thermosynechococcus vestitus BP-1

Radius of gyration: 19.63 Å; Cα contacts (8 Å, |Δi|>4): 484; chains: 2; bounding box: 63×52×47 Å

Solvent-accessible surface area (backbone atoms only — not comparable to full-atom values): 11185 Å² total; per-residue (Å²): 133,83,76,72,72,69,77,70,75,61,73,60,63,71,39,77,75,83,71,70,73,38,64,20,25,36,33,32,38,25,34,50,85,28,50,75,40,72,51,36,36,41,37,69,46,97,86,67,46,79,44,54,38,34,78,50,42,75,76,45,71,48,77,39,20,39,76,81,41,56,28,38,39,31,40,33,36,29,33,38,94,92,35,79,47,50,32,35,37,35,38,32,41,91,56,45,26,38,30,37,27,79,109,132,84,75,72,75,72,73,73,72,62,73,60,63,72,39,77,76,84,70,70,71,40,64,21,26,36,33,32,38,26,34,50,84,27,51,73,40,72,53,35,35,40,37,70,46,97,86,68,46,79,42,54,36,35,78,50,40,76,78,44,73,49,77,39,21,38,76,81,40,55,29,36,38,32,39,32,38,28,32,40,93,90,34,78,47,50,33,36,39,35,36,32,43,91,55,44,25,38,30,37,27,79,107

Organism: Clostridium scindens (strain ATCC 35704 / DSM 5676 / VPI 13733 / 19) (NCBI:txid411468)

pLDDT: mean 89.62, std 18.36, range [23.89, 98.81]